Protein AF-A0A0T6LN77-F1 (afdb_monomer)

Structure (mmCIF, N/CA/C/O backbone):
data_AF-A0A0T6LN77-F1
#
_entry.id   AF-A0A0T6LN77-F1
#
loop_
_atom_site.group_PDB
_atom_site.id
_atom_site.type_symbol
_atom_site.label_atom_id
_atom_site.label_alt_id
_atom_site.label_comp_id
_atom_site.label_asym_id
_atom_site.label_entity_id
_atom_site.label_seq_id
_atom_site.pdbx_PDB_ins_code
_atom_site.Cartn_x
_atom_site.Cartn_y
_atom_site.Cartn_z
_atom_site.occupancy
_atom_site.B_iso_or_equiv
_atom_site.auth_seq_id
_atom_site.auth_comp_id
_atom_site.auth_asym_id
_atom_site.auth_atom_id
_atom_site.pdbx_PDB_model_num
ATOM 1 N N . MET A 1 1 ? -8.941 0.406 -5.899 1.00 41.72 1 MET A N 1
ATOM 2 C CA . MET A 1 1 ? -7.948 0.830 -6.914 1.00 41.72 1 MET A CA 1
ATOM 3 C C . MET A 1 1 ? -8.093 -0.121 -8.098 1.00 41.72 1 MET A C 1
ATOM 5 O O . MET A 1 1 ? -8.223 -1.311 -7.842 1.00 41.72 1 MET A O 1
ATOM 9 N N . ASP A 1 2 ? -8.153 0.354 -9.347 1.00 54.31 2 ASP A N 1
ATOM 10 C CA . ASP A 1 2 ? -8.278 -0.552 -10.502 1.00 54.31 2 ASP A CA 1
ATOM 11 C C . ASP A 1 2 ? -7.008 -1.400 -10.646 1.00 54.31 2 ASP A C 1
ATOM 13 O O . ASP A 1 2 ? -5.898 -0.866 -10.713 1.00 54.31 2 ASP A O 1
ATOM 17 N N . LEU A 1 3 ? -7.165 -2.726 -10.690 1.00 67.31 3 LEU A N 1
ATOM 18 C CA . LEU A 1 3 ? -6.048 -3.642 -10.918 1.00 67.31 3 LEU A CA 1
ATOM 19 C C . LEU A 1 3 ? -5.403 -3.343 -12.282 1.00 67.31 3 LEU A C 1
ATOM 21 O O . LEU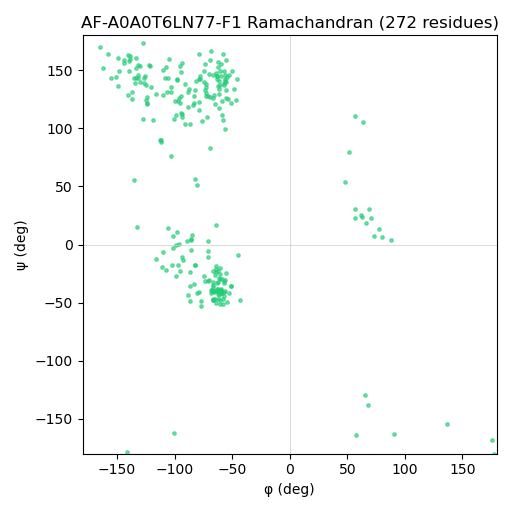 A 1 3 ? -6.117 -3.139 -13.272 1.00 67.31 3 LEU A O 1
ATOM 25 N N . PRO A 1 4 ? -4.061 -3.337 -12.379 1.00 80.19 4 PRO A N 1
ATOM 26 C CA . PRO A 1 4 ? -3.386 -3.090 -13.644 1.00 80.19 4 PRO A CA 1
ATOM 27 C C . PRO A 1 4 ? -3.800 -4.123 -14.694 1.00 80.19 4 PRO A C 1
ATOM 29 O O . PRO A 1 4 ? -3.622 -5.327 -14.529 1.00 80.19 4 PRO A O 1
ATOM 32 N N . SER A 1 5 ? -4.314 -3.637 -15.821 1.00 88.69 5 SER A N 1
ATOM 33 C CA . SER A 1 5 ? -4.750 -4.466 -16.954 1.00 88.69 5 SER A CA 1
ATOM 34 C C . SER A 1 5 ? -3.685 -4.609 -18.046 1.00 88.69 5 SER A C 1
ATOM 36 O O . SER A 1 5 ? -3.919 -5.245 -19.079 1.00 88.69 5 SER A O 1
ATOM 38 N N . ARG A 1 6 ? -2.509 -3.998 -17.851 1.00 94.81 6 ARG A N 1
ATOM 39 C CA . ARG A 1 6 ? -1.407 -3.979 -18.817 1.00 94.81 6 ARG A CA 1
ATOM 40 C C . ARG A 1 6 ? -0.123 -4.473 -18.175 1.00 94.81 6 ARG A C 1
ATOM 42 O O . ARG A 1 6 ? 0.199 -4.101 -17.053 1.00 94.81 6 ARG A O 1
ATOM 49 N N . ALA A 1 7 ? 0.621 -5.267 -18.927 1.00 97.31 7 ALA A N 1
ATOM 50 C CA . ALA A 1 7 ? 1.906 -5.817 -18.550 1.00 97.31 7 ALA A CA 1
ATOM 51 C C . ALA A 1 7 ? 2.999 -5.401 -19.531 1.00 97.31 7 ALA A C 1
ATOM 53 O O . ALA A 1 7 ? 2.746 -5.152 -20.716 1.00 97.31 7 ALA A O 1
ATOM 54 N N . LEU A 1 8 ? 4.228 -5.374 -19.022 1.00 98.19 8 LEU A N 1
ATOM 55 C CA . LEU A 1 8 ? 5.439 -5.190 -19.799 1.00 98.19 8 LEU A CA 1
ATOM 56 C C . LEU A 1 8 ? 6.401 -6.346 -19.516 1.00 98.19 8 LEU A C 1
ATOM 58 O O . LEU A 1 8 ? 6.764 -6.598 -18.370 1.00 98.19 8 LEU A O 1
ATOM 62 N N . SER A 1 9 ? 6.825 -7.043 -20.573 1.00 98.44 9 SER A N 1
ATOM 63 C CA . SER A 1 9 ? 7.835 -8.100 -20.462 1.00 98.44 9 SER A CA 1
ATOM 64 C C . SER A 1 9 ? 9.238 -7.503 -20.464 1.00 98.44 9 SER A C 1
ATOM 66 O O . SER A 1 9 ? 9.626 -6.818 -21.417 1.00 98.44 9 SER A O 1
ATOM 68 N N . ILE A 1 10 ? 9.989 -7.783 -19.402 1.00 98.50 10 ILE A N 1
ATOM 69 C CA . ILE A 1 10 ? 11.333 -7.274 -19.122 1.00 98.50 10 ILE A CA 1
ATOM 70 C C . ILE A 1 10 ? 12.256 -8.475 -18.908 1.00 98.50 10 ILE A C 1
ATOM 72 O O . ILE A 1 10 ? 11.878 -9.471 -18.295 1.00 98.50 10 ILE A O 1
ATOM 76 N N . ARG A 1 11 ? 13.462 -8.437 -19.474 1.00 98.31 11 ARG A N 1
ATOM 77 C CA . ARG A 1 11 ? 14.425 -9.535 -19.317 1.00 98.31 11 ARG A CA 1
ATOM 78 C C . ARG A 1 11 ? 15.103 -9.452 -17.957 1.00 98.31 11 ARG A C 1
ATOM 80 O O . ARG A 1 11 ? 15.448 -8.358 -17.519 1.00 98.31 11 ARG A O 1
ATOM 87 N N . GLN A 1 12 ? 15.358 -10.598 -17.332 1.00 98.00 12 GLN A N 1
ATOM 88 C CA . GLN A 1 12 ? 16.243 -10.631 -16.170 1.00 98.00 12 GLN A CA 1
ATOM 89 C C . GLN A 1 12 ? 17.672 -10.220 -16.559 1.00 98.00 12 GLN A C 1
ATOM 91 O O . GLN A 1 12 ? 18.081 -10.489 -17.694 1.00 98.00 12 GLN A O 1
ATOM 96 N N . PRO A 1 13 ? 18.427 -9.574 -15.654 1.00 98.06 13 PRO A N 1
ATOM 97 C CA . PRO A 1 13 ? 18.081 -9.265 -14.258 1.00 98.06 13 PRO A CA 1
ATOM 98 C C . PRO A 1 13 ? 17.285 -7.958 -14.078 1.00 98.06 13 PRO A C 1
ATOM 100 O O . PRO A 1 13 ? 17.034 -7.533 -12.957 1.00 98.06 13 PRO A O 1
ATOM 103 N N . TRP A 1 14 ? 16.909 -7.275 -15.163 1.00 98.50 14 TRP A N 1
ATOM 104 C CA . TRP A 1 14 ? 16.302 -5.943 -15.085 1.00 98.50 14 TRP A CA 1
ATOM 105 C C . TRP A 1 14 ? 14.890 -5.947 -14.503 1.00 98.50 14 TRP A C 1
ATOM 107 O O . TRP A 1 14 ? 14.513 -4.978 -13.851 1.00 98.50 14 TRP A O 1
ATOM 117 N N . ALA A 1 15 ? 14.128 -7.026 -14.710 1.00 98.56 15 ALA A N 1
ATOM 118 C CA . ALA A 1 15 ? 12.813 -7.188 -14.093 1.00 98.56 15 ALA A CA 1
ATOM 119 C C . ALA A 1 15 ? 12.935 -7.190 -12.559 1.00 98.56 15 ALA A C 1
ATOM 121 O O . ALA A 1 15 ? 12.258 -6.411 -11.890 1.00 98.56 15 ALA A O 1
ATOM 122 N N . ASP A 1 16 ? 13.872 -7.974 -12.020 1.00 98.25 16 ASP A N 1
ATOM 123 C CA . ASP A 1 16 ? 14.150 -7.995 -10.584 1.00 98.25 16 ASP A CA 1
ATOM 124 C C . ASP A 1 16 ? 14.758 -6.685 -10.085 1.00 98.25 16 ASP A C 1
ATOM 126 O O . ASP A 1 16 ? 14.359 -6.184 -9.037 1.00 98.25 16 ASP A O 1
ATOM 130 N N . ALA A 1 17 ? 15.664 -6.074 -10.851 1.00 97.94 17 ALA A N 1
ATOM 131 C CA . ALA A 1 17 ? 16.242 -4.784 -10.483 1.00 97.94 17 ALA A CA 1
ATOM 132 C C . ALA A 1 17 ? 15.172 -3.686 -10.332 1.00 97.94 17 ALA A C 1
ATOM 134 O O . ALA A 1 17 ? 15.362 -2.757 -9.547 1.00 97.94 17 ALA A O 1
ATOM 135 N N . ILE A 1 18 ? 14.063 -3.783 -11.075 1.00 98.56 18 ILE A N 1
ATOM 136 C CA . ILE A 1 18 ? 12.918 -2.870 -10.966 1.00 98.56 18 ILE A CA 1
ATOM 137 C C . ILE A 1 18 ? 12.058 -3.197 -9.742 1.00 98.56 18 ILE A C 1
ATOM 139 O O . ILE A 1 18 ? 11.708 -2.289 -8.990 1.00 98.56 18 ILE A O 1
ATOM 143 N N . VAL A 1 19 ? 11.706 -4.471 -9.555 1.00 98.06 19 VAL A N 1
ATOM 144 C CA . VAL A 1 19 ? 10.732 -4.898 -8.535 1.00 98.06 19 VAL A CA 1
ATOM 145 C C . VAL A 1 19 ? 11.344 -4.990 -7.137 1.00 98.06 19 VAL A C 1
ATOM 147 O O . VAL A 1 19 ? 10.720 -4.558 -6.173 1.00 98.06 19 VAL A O 1
ATOM 150 N N . TYR A 1 20 ? 12.559 -5.519 -7.029 1.00 96.12 20 TYR A N 1
ATOM 151 C CA . TYR A 1 20 ? 13.263 -5.764 -5.766 1.00 96.12 20 TYR A CA 1
ATOM 152 C C . TYR A 1 20 ? 14.471 -4.842 -5.565 1.00 96.12 20 T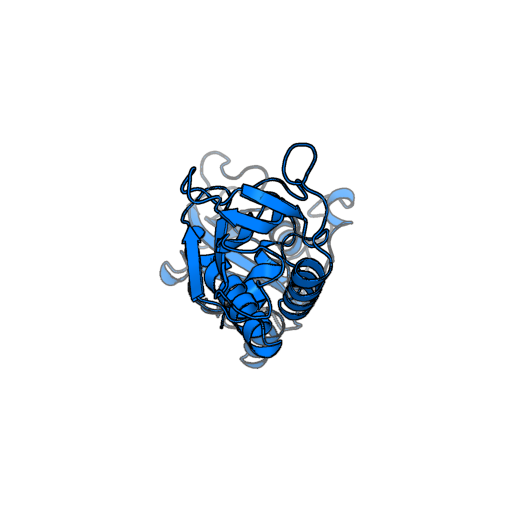YR A C 1
ATOM 154 O O . TYR A 1 20 ? 14.961 -4.699 -4.448 1.00 96.12 20 TYR A O 1
ATOM 162 N N . GLY A 1 21 ? 14.981 -4.239 -6.640 1.00 93.88 21 GLY A N 1
ATOM 163 C CA . GLY A 1 21 ? 16.118 -3.324 -6.597 1.00 93.88 21 GLY A CA 1
ATOM 164 C C . GLY A 1 21 ? 15.727 -1.845 -6.638 1.00 93.88 21 GLY A C 1
ATOM 165 O O . GLY A 1 21 ? 14.583 -1.441 -6.409 1.00 93.88 21 GLY A O 1
ATOM 166 N N . GLU A 1 22 ? 16.708 -1.013 -6.978 1.00 94.31 22 GLU A N 1
ATOM 167 C CA . GLU A 1 22 ? 16.586 0.450 -7.041 1.00 94.31 22 GLU A CA 1
ATOM 168 C C . GLU A 1 22 ? 16.411 0.984 -8.473 1.00 94.31 22 GLU A C 1
ATOM 170 O O . GLU A 1 22 ? 16.431 2.195 -8.703 1.00 94.31 22 GLU A O 1
ATOM 175 N N . LYS A 1 23 ? 16.235 0.112 -9.476 1.00 96.44 23 LYS A N 1
ATOM 176 C CA . LYS A 1 23 ? 16.021 0.560 -10.857 1.00 96.44 23 LYS A CA 1
ATOM 177 C C . LYS A 1 23 ? 14.620 1.160 -10.981 1.00 96.44 23 LYS A C 1
ATOM 179 O O . LYS A 1 23 ? 13.616 0.459 -10.928 1.00 96.44 23 LYS A O 1
ATOM 184 N N . ARG A 1 24 ? 14.544 2.482 -11.147 1.00 97.44 24 ARG A N 1
ATOM 185 C CA . ARG A 1 24 ? 13.286 3.245 -11.318 1.00 97.44 24 ARG A CA 1
ATOM 186 C C . ARG A 1 24 ? 13.056 3.725 -12.749 1.00 97.44 24 ARG A C 1
ATOM 188 O O . ARG A 1 24 ? 12.207 4.572 -13.000 1.00 97.44 24 ARG A O 1
ATOM 195 N N . VAL A 1 25 ? 13.818 3.183 -13.696 1.00 97.44 25 VAL A N 1
ATOM 196 C CA . VAL A 1 25 ? 13.713 3.522 -15.117 1.00 97.44 25 VAL A CA 1
ATOM 197 C C . VAL A 1 25 ? 13.779 2.267 -15.961 1.00 97.44 25 VAL A C 1
ATOM 199 O O . VAL A 1 25 ? 14.693 1.463 -15.787 1.00 97.44 25 VAL A O 1
ATOM 202 N N . GLU A 1 26 ? 12.851 2.125 -16.900 1.00 97.88 26 GLU A N 1
ATOM 203 C CA . GLU A 1 26 ? 12.870 1.091 -17.935 1.00 97.88 26 GLU A CA 1
ATOM 204 C C . GLU A 1 26 ? 13.240 1.702 -19.293 1.00 97.88 26 GLU A C 1
ATOM 206 O O . GLU A 1 26 ? 12.669 2.709 -19.713 1.00 97.88 26 GLU A O 1
ATOM 211 N N . ASN A 1 27 ? 14.196 1.084 -19.989 1.00 97.94 27 ASN A N 1
ATOM 212 C CA . ASN A 1 27 ? 14.727 1.587 -21.257 1.00 97.94 27 ASN A CA 1
ATOM 213 C C . ASN A 1 27 ? 13.997 0.940 -22.437 1.00 97.94 27 ASN A C 1
ATOM 215 O O . ASN A 1 27 ? 13.906 -0.286 -22.536 1.00 97.94 27 ASN A O 1
ATOM 219 N N . ARG A 1 28 ? 13.482 1.746 -23.373 1.00 97.31 28 ARG A N 1
ATOM 220 C CA . ARG A 1 28 ? 12.797 1.247 -24.577 1.00 97.31 28 ARG A CA 1
ATOM 221 C C . ARG A 1 28 ? 13.159 2.041 -25.823 1.00 97.31 28 ARG A C 1
ATOM 223 O O . ARG A 1 28 ? 13.320 3.251 -25.791 1.00 97.31 28 ARG A O 1
ATOM 230 N N . GLY A 1 29 ? 13.155 1.379 -26.978 1.00 96.62 29 GLY A N 1
ATOM 231 C CA . GLY A 1 29 ? 13.253 2.056 -28.281 1.00 96.62 29 GLY A CA 1
ATOM 232 C C . GLY A 1 29 ? 11.999 2.851 -28.683 1.00 96.62 29 GLY A C 1
ATOM 233 O O . GLY A 1 29 ? 11.941 3.376 -29.789 1.00 96.62 29 GLY A O 1
ATOM 234 N N . TRP A 1 30 ? 10.973 2.915 -27.831 1.00 96.88 30 TRP A N 1
ATOM 235 C CA . TRP A 1 30 ? 9.681 3.541 -28.119 1.00 96.88 30 TRP A CA 1
ATOM 236 C C . TRP A 1 30 ? 9.056 4.131 -26.845 1.00 96.88 30 TRP A C 1
ATOM 238 O O . TRP A 1 30 ? 9.255 3.609 -25.745 1.00 96.88 30 TRP A O 1
ATOM 248 N N . ALA A 1 31 ? 8.289 5.210 -27.009 1.00 95.25 31 ALA A N 1
ATOM 249 C CA . ALA A 1 31 ? 7.505 5.827 -25.941 1.00 95.25 31 ALA A CA 1
ATOM 250 C C . ALA A 1 31 ? 6.212 5.029 -25.670 1.00 95.25 31 ALA A C 1
ATOM 252 O O . ALA A 1 31 ? 5.620 4.515 -26.625 1.00 95.25 31 ALA A O 1
ATOM 253 N N . PRO A 1 32 ? 5.733 4.944 -24.415 1.00 92.75 32 PRO A N 1
ATOM 254 C CA . PRO A 1 32 ? 4.440 4.344 -24.116 1.00 92.75 32 PRO A CA 1
ATOM 255 C C . PRO A 1 32 ? 3.308 5.141 -24.783 1.00 92.75 32 PRO A C 1
ATOM 257 O O . PRO A 1 32 ? 3.456 6.340 -25.027 1.00 92.75 32 PRO A O 1
ATOM 260 N N . PRO A 1 33 ? 2.137 4.524 -25.029 1.00 89.56 33 PRO A N 1
ATOM 261 C CA . PRO A 1 33 ? 0.917 5.282 -25.276 1.00 89.56 33 PRO A CA 1
ATOM 262 C C . PRO A 1 33 ? 0.668 6.248 -24.114 1.00 89.56 33 PRO A C 1
ATOM 264 O O . PRO A 1 33 ? 0.816 5.861 -22.955 1.00 89.56 33 PRO A O 1
ATOM 267 N N . SER A 1 34 ? 0.228 7.473 -24.403 1.00 87.44 34 SER A N 1
ATOM 268 C CA . SER A 1 34 ? -0.074 8.472 -23.366 1.00 87.44 34 SER A CA 1
ATOM 269 C C . SER A 1 34 ? -1.096 7.971 -22.338 1.00 87.44 34 SER A C 1
ATOM 271 O O . SER A 1 34 ? -0.997 8.302 -21.166 1.00 87.44 34 SER A O 1
ATOM 273 N N . THR A 1 35 ? -2.015 7.091 -22.747 1.00 85.94 35 THR A N 1
ATOM 274 C CA . THR A 1 35 ? -3.025 6.444 -21.889 1.00 85.94 35 THR A CA 1
ATOM 275 C C . THR A 1 35 ? -2.472 5.402 -20.911 1.00 85.94 35 THR A C 1
ATOM 277 O O . THR A 1 35 ? -3.236 4.824 -20.135 1.00 85.94 35 THR A O 1
ATOM 280 N N . ALA A 1 36 ? -1.177 5.088 -20.980 1.00 86.06 36 ALA A N 1
ATOM 281 C CA . ALA A 1 36 ? -0.494 4.247 -20.002 1.00 86.06 36 ALA A CA 1
ATOM 282 C C . ALA A 1 36 ? 0.248 5.070 -18.937 1.00 86.06 36 ALA A C 1
ATOM 284 O O . ALA A 1 36 ? 0.579 4.525 -17.889 1.00 86.06 36 ALA A O 1
ATOM 285 N N . ILE A 1 37 ? 0.502 6.360 -19.185 1.00 88.38 37 ILE A N 1
ATOM 286 C CA . ILE A 1 37 ? 1.138 7.252 -18.211 1.00 88.38 37 ILE A CA 1
ATOM 287 C C . ILE A 1 37 ? 0.118 7.579 -17.118 1.00 88.38 37 ILE A C 1
ATOM 289 O O . ILE A 1 37 ? -1.037 7.883 -17.409 1.00 88.38 37 ILE A O 1
ATOM 293 N N . GLY A 1 38 ? 0.538 7.487 -15.861 1.00 83.69 38 GLY A N 1
ATOM 294 C CA . GLY A 1 38 ? -0.330 7.602 -14.693 1.00 83.69 38 GLY A CA 1
ATOM 295 C C . GLY A 1 38 ? -1.111 6.325 -14.372 1.00 83.69 38 GLY A C 1
ATOM 296 O O . GLY A 1 38 ? -1.937 6.353 -13.464 1.00 83.69 38 GLY A O 1
ATOM 297 N N . ALA A 1 39 ? -0.851 5.207 -15.061 1.00 83.81 39 ALA A N 1
ATOM 298 C CA . ALA A 1 39 ? -1.492 3.920 -14.792 1.00 83.81 39 ALA A CA 1
ATOM 299 C C . ALA A 1 39 ? -0.513 2.898 -14.176 1.00 83.81 39 ALA A C 1
ATOM 301 O O . ALA A 1 39 ? 0.685 2.919 -14.490 1.00 83.81 39 ALA A O 1
ATOM 302 N N . PRO A 1 40 ? -1.014 1.964 -13.346 1.00 91.69 40 PRO A N 1
ATOM 303 C CA . PRO A 1 40 ? -0.213 0.848 -12.872 1.00 91.69 40 PRO A CA 1
ATOM 304 C C . PRO A 1 40 ? 0.068 -0.142 -14.014 1.00 91.69 40 PRO A C 1
ATOM 306 O O . PRO A 1 40 ? -0.758 -0.359 -14.909 1.00 91.69 40 PRO A O 1
ATOM 309 N N . LEU A 1 41 ? 1.241 -0.769 -13.970 1.00 95.75 41 LEU A N 1
ATOM 310 C CA . LEU A 1 41 ? 1.713 -1.780 -14.908 1.00 95.75 41 LEU A CA 1
ATOM 311 C C . LEU A 1 41 ? 2.160 -3.035 -14.166 1.00 95.75 41 LEU A C 1
ATOM 313 O O . LEU A 1 41 ? 2.796 -2.971 -13.117 1.00 95.75 41 LEU A O 1
ATOM 317 N N . LEU A 1 42 ? 1.895 -4.183 -14.774 1.00 97.81 42 LEU A N 1
ATOM 318 C CA . LEU A 1 42 ? 2.445 -5.465 -14.358 1.00 97.81 42 LEU A CA 1
ATOM 319 C C . LEU A 1 42 ? 3.853 -5.647 -14.925 1.00 97.81 42 LEU A C 1
ATOM 321 O O . LEU A 1 42 ? 4.083 -5.462 -16.125 1.00 97.81 42 LEU A O 1
ATOM 325 N N . VAL A 1 43 ? 4.783 -6.070 -14.075 1.00 98.38 43 VAL A N 1
ATOM 326 C CA . VAL A 1 43 ? 6.138 -6.447 -14.477 1.00 98.38 43 VAL A CA 1
ATOM 327 C C . VAL A 1 43 ? 6.167 -7.946 -14.732 1.00 98.38 43 VAL A C 1
ATOM 329 O O . VAL A 1 43 ? 6.024 -8.756 -13.816 1.00 98.38 43 VAL A O 1
ATOM 332 N N . HIS A 1 44 ? 6.352 -8.319 -15.997 1.00 98.62 44 HIS A N 1
ATOM 333 C CA . HIS A 1 44 ? 6.564 -9.702 -16.409 1.00 98.62 44 HIS A CA 1
ATOM 334 C C . HIS A 1 44 ? 8.057 -9.973 -16.578 1.00 98.62 44 HIS A C 1
ATOM 336 O O . HIS A 1 44 ? 8.718 -9.313 -17.382 1.00 98.62 44 HIS A O 1
ATOM 342 N N . ALA A 1 45 ? 8.580 -10.970 -15.872 1.00 98.50 45 ALA A N 1
ATOM 343 C CA . ALA A 1 45 ? 9.927 -11.466 -16.096 1.00 98.50 45 ALA A CA 1
ATOM 344 C C . ALA A 1 45 ? 9.941 -12.396 -17.320 1.00 98.50 45 ALA A C 1
ATOM 346 O O . ALA A 1 45 ? 9.316 -13.456 -17.341 1.00 98.50 45 ALA A O 1
ATOM 347 N N . SER A 1 46 ? 10.652 -11.994 -18.371 1.00 97.50 46 SER A N 1
ATOM 348 C CA . SER A 1 46 ? 10.768 -12.746 -19.624 1.00 97.50 46 SER A CA 1
ATOM 349 C C . SER A 1 46 ? 11.441 -14.109 -19.424 1.00 97.50 46 SER A C 1
ATOM 351 O O . SER A 1 46 ? 12.300 -14.263 -18.565 1.00 97.50 46 SER A O 1
ATOM 353 N N . GLN A 1 47 ? 11.126 -15.079 -20.288 1.00 96.56 47 GLN A N 1
ATOM 354 C CA . GLN A 1 47 ? 11.791 -16.393 -20.332 1.00 96.56 47 GLN A CA 1
ATOM 355 C C . GLN A 1 47 ? 13.231 -16.339 -20.874 1.00 96.56 47 GLN A C 1
ATOM 357 O O . GLN A 1 47 ? 13.958 -17.325 -20.798 1.00 96.56 47 GLN A O 1
ATOM 362 N N . HIS A 1 48 ? 13.648 -15.202 -21.437 1.00 95.38 48 HIS A N 1
ATOM 363 C CA . HIS A 1 48 ? 14.975 -15.020 -22.024 1.00 95.38 48 HIS A CA 1
ATOM 364 C C . HIS A 1 48 ? 15.797 -14.030 -21.184 1.00 95.38 48 HIS A C 1
ATOM 366 O O . HIS A 1 48 ? 15.737 -12.825 -21.455 1.00 95.38 48 HIS A O 1
ATOM 372 N N . PRO A 1 49 ? 16.528 -14.500 -20.155 1.00 96.00 49 PRO A N 1
ATOM 373 C CA . PRO A 1 49 ? 17.391 -13.647 -19.343 1.00 96.00 49 PRO A CA 1
ATOM 374 C C . PRO A 1 49 ? 18.600 -13.140 -20.143 1.00 96.00 49 PRO A C 1
ATOM 376 O O . PRO A 1 49 ? 18.914 -13.652 -21.219 1.00 96.00 49 PRO A O 1
ATOM 379 N N . ILE A 1 50 ? 19.302 -12.148 -19.595 1.00 96.75 50 ILE A N 1
ATOM 380 C CA . ILE A 1 50 ? 20.598 -11.659 -20.076 1.00 96.75 50 ILE A CA 1
ATOM 381 C C . ILE A 1 50 ? 21.652 -12.001 -19.008 1.00 96.75 50 ILE A C 1
ATOM 383 O O . ILE A 1 50 ? 21.865 -11.216 -18.079 1.00 96.75 50 ILE A O 1
ATOM 387 N N . PRO A 1 51 ? 22.290 -13.185 -19.083 1.00 92.00 51 PRO A N 1
ATOM 388 C CA . PRO A 1 51 ? 23.304 -13.589 -18.114 1.00 92.00 51 PRO A CA 1
ATOM 389 C C . PRO A 1 51 ? 24.456 -12.581 -18.044 1.00 92.00 51 PRO A C 1
ATOM 391 O O . PRO A 1 51 ? 24.925 -12.099 -19.072 1.00 92.00 51 PRO A O 1
ATOM 394 N N . GLY A 1 52 ? 24.916 -12.270 -16.831 1.00 93.25 52 GLY A N 1
ATOM 395 C CA . GLY A 1 52 ? 26.057 -11.376 -16.610 1.00 93.25 52 GLY A CA 1
ATOM 396 C C . GLY A 1 52 ? 25.790 -9.885 -16.850 1.00 93.25 52 GLY A C 1
ATOM 397 O O . GLY A 1 52 ? 26.731 -9.102 -16.788 1.00 93.25 52 GLY A O 1
ATOM 398 N N . ALA A 1 53 ? 24.541 -9.470 -17.097 1.00 94.19 53 ALA A N 1
ATOM 399 C CA . ALA A 1 53 ? 24.201 -8.051 -17.260 1.00 94.19 53 ALA A CA 1
ATOM 400 C C . ALA A 1 53 ? 24.367 -7.219 -15.972 1.00 94.19 53 ALA A C 1
ATOM 402 O O . ALA A 1 53 ? 24.545 -6.007 -16.048 1.00 94.19 53 ALA A O 1
ATOM 403 N N . LEU A 1 54 ? 24.327 -7.863 -14.801 1.00 94.62 54 LEU A N 1
ATOM 404 C CA . LEU A 1 54 ? 24.677 -7.274 -13.509 1.00 94.62 54 LEU A CA 1
ATOM 405 C C . LEU A 1 54 ? 25.630 -8.206 -12.743 1.00 94.62 54 LEU A C 1
ATOM 407 O O . LEU A 1 54 ? 25.610 -9.419 -12.983 1.00 94.62 54 LEU A O 1
ATOM 411 N N . PRO A 1 55 ? 26.454 -7.671 -11.820 1.00 93.69 55 PRO A N 1
ATOM 412 C CA . PRO A 1 55 ? 27.303 -8.482 -10.955 1.00 93.69 55 PRO A CA 1
ATOM 413 C C . PRO A 1 55 ? 26.483 -9.489 -10.143 1.00 93.69 55 PRO A C 1
ATOM 415 O O . PRO A 1 55 ? 25.445 -9.141 -9.580 1.00 93.69 55 PRO A O 1
ATOM 418 N N . ALA A 1 56 ? 26.992 -10.717 -10.012 1.00 90.69 56 ALA A N 1
ATOM 419 C CA . ALA A 1 56 ? 26.316 -11.782 -9.267 1.00 90.69 56 ALA A CA 1
ATOM 420 C C . ALA A 1 56 ? 26.021 -11.399 -7.805 1.00 90.69 56 ALA A C 1
ATOM 422 O O . ALA A 1 56 ? 25.012 -11.817 -7.250 1.00 90.69 56 ALA A O 1
ATOM 423 N N . THR A 1 57 ? 26.868 -10.563 -7.197 1.00 92.25 57 THR A N 1
ATOM 424 C CA . THR A 1 57 ? 26.669 -10.027 -5.842 1.00 92.25 57 THR A CA 1
ATOM 425 C C . THR A 1 57 ? 25.408 -9.177 -5.712 1.00 92.25 57 THR A C 1
ATOM 427 O O . THR A 1 57 ? 24.793 -9.187 -4.654 1.00 92.25 57 THR A O 1
ATOM 430 N N . MET A 1 58 ? 25.001 -8.470 -6.771 1.00 88.31 58 MET A N 1
ATOM 431 C CA . MET A 1 58 ? 23.765 -7.684 -6.774 1.00 88.31 58 MET A CA 1
ATOM 432 C C . MET A 1 58 ? 22.540 -8.572 -6.983 1.00 88.31 58 MET A C 1
ATOM 434 O O . MET A 1 58 ? 21.520 -8.383 -6.333 1.00 88.31 58 MET A O 1
ATOM 438 N N . THR A 1 59 ? 22.641 -9.553 -7.880 1.00 92.62 59 THR A N 1
ATOM 439 C CA . THR A 1 59 ? 21.495 -10.392 -8.252 1.00 92.62 59 THR A CA 1
ATOM 440 C C . THR A 1 59 ? 21.232 -11.530 -7.269 1.00 92.62 59 THR A C 1
ATOM 442 O O . THR A 1 59 ? 20.148 -12.096 -7.296 1.00 92.62 59 THR A O 1
ATOM 445 N N . ALA A 1 60 ? 22.196 -11.888 -6.412 1.00 88.19 60 ALA A N 1
ATOM 446 C CA . ALA A 1 60 ? 22.080 -13.016 -5.481 1.00 88.19 60 ALA A CA 1
ATOM 447 C C . ALA A 1 60 ? 20.924 -12.877 -4.476 1.00 88.19 60 ALA A C 1
ATOM 449 O O . ALA A 1 60 ? 20.427 -13.885 -3.985 1.00 88.19 60 ALA A O 1
ATOM 450 N N . ALA A 1 61 ? 20.506 -11.645 -4.174 1.00 88.88 61 ALA A N 1
ATOM 451 C CA . ALA A 1 61 ? 19.400 -11.364 -3.264 1.00 88.88 61 ALA A CA 1
ATOM 452 C C . ALA A 1 61 ? 18.018 -11.391 -3.944 1.00 88.88 61 ALA A C 1
ATOM 454 O O . ALA A 1 61 ? 17.010 -11.224 -3.261 1.00 88.88 61 ALA A O 1
ATOM 455 N N . TRP A 1 62 ? 17.950 -11.561 -5.269 1.00 95.75 62 TRP A N 1
ATOM 456 C CA . TRP A 1 62 ? 16.697 -11.488 -6.021 1.00 95.75 62 TRP A CA 1
ATOM 457 C C . TRP A 1 62 ? 16.222 -12.863 -6.507 1.00 95.75 62 TRP A C 1
ATOM 459 O O . TRP A 1 62 ? 17.049 -13.748 -6.735 1.00 95.75 62 TRP A O 1
ATOM 469 N N . PRO A 1 63 ? 14.902 -13.063 -6.699 1.00 94.75 63 PRO A N 1
ATOM 470 C CA . PRO A 1 63 ? 14.354 -14.386 -7.009 1.00 94.75 63 PRO A CA 1
ATOM 471 C C . PRO A 1 63 ? 14.797 -14.989 -8.348 1.00 94.75 63 PRO A C 1
ATOM 473 O O . PRO A 1 63 ? 14.776 -16.208 -8.503 1.00 94.75 63 PRO A O 1
ATOM 476 N N . GLY A 1 64 ? 15.155 -14.178 -9.347 1.00 95.81 64 GLY A N 1
ATOM 477 C CA . GLY A 1 64 ? 15.555 -14.663 -10.670 1.00 95.81 64 GLY A CA 1
ATOM 478 C C . GLY A 1 64 ? 14.428 -15.349 -11.449 1.00 95.81 64 GLY A C 1
ATOM 479 O O . GLY A 1 64 ? 14.701 -16.092 -12.394 1.00 95.81 64 GLY A O 1
ATOM 480 N N . THR A 1 65 ? 13.168 -15.120 -11.068 1.00 97.19 65 THR A N 1
ATOM 481 C CA . THR A 1 65 ? 11.987 -15.753 -11.670 1.00 97.19 65 THR A CA 1
ATOM 482 C C . THR A 1 65 ? 11.928 -15.500 -13.178 1.00 97.19 65 THR A C 1
ATOM 484 O O . THR A 1 65 ? 12.231 -14.402 -13.645 1.00 97.19 65 THR A O 1
ATOM 487 N N . LEU A 1 66 ? 11.494 -16.499 -13.953 1.00 97.75 66 LEU A N 1
ATOM 488 C CA . LEU A 1 66 ? 11.317 -16.411 -15.404 1.00 97.75 66 LEU A CA 1
ATOM 489 C C . LEU A 1 66 ? 9.894 -16.812 -15.801 1.00 97.75 66 LEU A C 1
ATOM 491 O O . LEU A 1 66 ? 9.316 -17.738 -15.242 1.00 97.75 66 LEU A O 1
ATOM 495 N N . GLY A 1 67 ? 9.348 -16.160 -16.826 1.00 97.31 67 GLY A N 1
ATOM 496 C CA . GLY A 1 67 ? 8.060 -16.521 -17.419 1.00 97.31 67 GLY A CA 1
ATOM 497 C C . GLY A 1 67 ? 6.846 -16.252 -16.528 1.00 97.31 67 GLY A C 1
ATOM 498 O O . GLY A 1 67 ? 5.858 -16.974 -16.635 1.00 97.31 67 GLY A O 1
ATOM 499 N N . ALA A 1 68 ? 6.899 -15.232 -15.672 1.00 98.06 68 ALA A N 1
ATOM 500 C CA . ALA A 1 68 ? 5.827 -14.917 -14.732 1.00 98.06 68 ALA A CA 1
ATOM 501 C C . ALA A 1 68 ? 5.662 -13.409 -14.526 1.00 98.06 68 ALA A C 1
ATOM 503 O O . ALA A 1 68 ? 6.603 -12.638 -14.726 1.00 98.06 68 ALA A O 1
ATOM 504 N N . ILE A 1 69 ? 4.470 -12.988 -14.103 1.00 98.31 69 ILE A N 1
ATOM 505 C CA . ILE A 1 69 ? 4.291 -11.691 -13.448 1.00 98.31 69 ILE A CA 1
ATOM 506 C C . ILE A 1 69 ? 4.922 -11.782 -12.061 1.00 98.31 69 ILE A C 1
ATOM 508 O O . ILE A 1 69 ? 4.612 -12.708 -11.316 1.00 98.31 69 ILE A O 1
ATOM 512 N N . ILE A 1 70 ? 5.795 -10.835 -11.730 1.00 97.75 70 ILE A N 1
ATOM 513 C CA . ILE A 1 70 ? 6.555 -10.834 -10.468 1.00 97.75 70 ILE A CA 1
ATOM 514 C C . ILE A 1 70 ? 6.217 -9.644 -9.563 1.00 97.75 70 ILE A C 1
ATOM 516 O O . ILE A 1 70 ? 6.597 -9.621 -8.398 1.00 97.75 70 ILE A O 1
ATOM 520 N N . GLY A 1 71 ? 5.509 -8.644 -10.085 1.00 96.00 71 GLY A N 1
ATOM 521 C CA . GLY A 1 71 ? 5.206 -7.427 -9.346 1.00 96.00 71 GLY A CA 1
ATOM 522 C C . GLY A 1 71 ? 4.438 -6.407 -10.171 1.00 96.00 71 GLY A C 1
ATOM 523 O O . GLY A 1 71 ? 4.156 -6.612 -11.357 1.00 96.00 71 GLY A O 1
ATOM 524 N N . THR A 1 72 ? 4.142 -5.280 -9.538 1.00 96.38 72 THR A N 1
ATOM 525 C CA . THR A 1 72 ? 3.542 -4.100 -10.164 1.00 96.38 72 THR A CA 1
ATOM 526 C C . THR A 1 72 ? 4.424 -2.876 -9.978 1.00 96.38 72 THR A C 1
ATOM 528 O O . THR A 1 72 ? 5.158 -2.784 -8.999 1.00 96.38 72 THR A O 1
ATOM 531 N N . VAL A 1 73 ? 4.309 -1.913 -10.886 1.00 96.25 73 VAL A N 1
ATOM 532 C CA . VAL A 1 73 ? 4.910 -0.575 -10.790 1.00 96.25 73 VAL A CA 1
ATOM 533 C C . VAL A 1 73 ? 3.914 0.470 -11.278 1.00 96.25 73 VAL A C 1
ATOM 535 O O . VAL A 1 73 ? 3.014 0.154 -12.053 1.00 96.25 73 VAL A O 1
ATOM 538 N N . GLN A 1 74 ? 4.103 1.724 -10.895 1.00 95.25 74 GLN A N 1
ATOM 539 C CA . GLN A 1 74 ? 3.382 2.863 -11.451 1.00 95.25 74 GLN A CA 1
ATOM 540 C C . GLN A 1 74 ? 4.225 3.515 -12.557 1.00 95.25 74 GLN A C 1
ATOM 542 O O . GLN A 1 74 ? 5.372 3.883 -12.309 1.00 95.25 74 GLN A O 1
ATOM 547 N N . LEU A 1 75 ? 3.680 3.682 -13.769 1.00 94.44 75 LEU A N 1
ATOM 548 C CA . LEU A 1 75 ? 4.344 4.443 -14.837 1.00 94.44 75 LEU A CA 1
ATOM 549 C C . LEU A 1 75 ? 3.993 5.926 -14.686 1.00 94.44 75 LEU A C 1
ATOM 551 O O . LEU A 1 75 ? 2.884 6.328 -15.027 1.00 94.44 75 LEU A O 1
ATOM 555 N N . THR A 1 76 ? 4.905 6.749 -14.176 1.00 92.81 76 THR A N 1
ATOM 556 C CA . THR A 1 76 ? 4.613 8.160 -13.848 1.00 92.81 76 THR A CA 1
ATOM 557 C C . THR A 1 76 ? 4.998 9.139 -14.944 1.00 92.81 76 THR A C 1
ATOM 559 O O . THR A 1 76 ? 4.434 10.227 -15.016 1.00 92.81 76 THR A O 1
ATOM 562 N N . GLY A 1 77 ? 5.930 8.759 -15.812 1.00 91.81 77 GLY A N 1
ATOM 563 C CA . GLY A 1 77 ? 6.487 9.668 -16.801 1.00 91.81 77 GLY A CA 1
ATOM 564 C C . GLY A 1 77 ? 7.240 8.949 -17.905 1.00 91.81 77 GLY A C 1
ATOM 565 O O . GLY A 1 77 ? 7.493 7.742 -17.852 1.00 91.81 77 GLY A O 1
ATOM 566 N N . VAL A 1 78 ? 7.582 9.711 -18.937 1.00 96.50 78 VAL A N 1
ATOM 567 C CA . VAL A 1 78 ? 8.467 9.261 -20.003 1.00 96.50 78 VAL A CA 1
ATOM 568 C C . VAL A 1 78 ? 9.248 10.445 -20.555 1.00 96.50 78 VAL A C 1
ATOM 570 O O . VAL A 1 78 ? 8.676 11.495 -20.847 1.00 96.50 78 VAL A O 1
ATOM 573 N N . HIS A 1 79 ? 10.543 10.254 -20.774 1.00 96.50 79 HIS A N 1
ATOM 574 C CA . HIS A 1 79 ? 11.366 11.216 -21.497 1.00 96.50 79 HIS A CA 1
ATOM 575 C C . HIS A 1 79 ? 12.365 10.514 -22.418 1.00 96.50 79 HIS A C 1
ATOM 577 O O . HIS A 1 79 ? 12.621 9.312 -22.320 1.00 96.50 79 HIS A O 1
ATOM 583 N N . ARG A 1 80 ? 12.911 11.269 -23.372 1.00 97.94 80 ARG A N 1
ATOM 584 C CA . ARG A 1 80 ? 14.002 10.802 -24.229 1.00 97.94 80 ARG A CA 1
ATOM 585 C C . ARG A 1 80 ? 15.323 10.951 -23.478 1.00 97.94 80 ARG A C 1
ATOM 587 O O . ARG A 1 80 ? 15.505 11.963 -22.812 1.00 97.94 80 ARG A O 1
ATOM 594 N N . ALA A 1 81 ? 16.235 9.988 -23.604 1.00 97.00 81 ALA A N 1
ATOM 595 C CA . ALA A 1 81 ? 17.550 10.059 -22.974 1.00 97.00 81 ALA A CA 1
ATOM 596 C C . ALA A 1 81 ? 18.280 11.366 -23.339 1.00 97.00 81 ALA A C 1
ATOM 598 O O . ALA A 1 81 ? 18.461 11.682 -24.517 1.00 97.00 81 ALA A O 1
ATOM 599 N N . THR A 1 82 ? 18.708 12.116 -22.323 1.00 95.06 82 THR A N 1
ATOM 600 C CA . THR A 1 82 ? 19.424 13.392 -22.466 1.00 95.06 82 THR A CA 1
ATOM 601 C C . THR A 1 82 ? 20.529 13.495 -21.425 1.00 95.06 82 THR A C 1
ATOM 603 O O . THR A 1 82 ? 20.265 13.331 -20.237 1.00 95.06 82 THR A O 1
ATOM 606 N N . GLY A 1 83 ? 21.758 13.802 -21.848 1.00 87.69 83 GLY A N 1
ATOM 607 C CA . GLY A 1 83 ? 22.845 14.186 -20.935 1.00 87.69 83 GLY A CA 1
ATOM 608 C C . GLY A 1 83 ? 23.186 13.168 -19.838 1.00 87.69 83 GLY A C 1
ATOM 609 O O . GLY A 1 83 ? 23.580 13.578 -18.753 1.00 87.69 83 GLY A O 1
ATOM 610 N N . GLY A 1 84 ? 23.001 11.864 -20.083 1.00 88.81 84 GLY A N 1
ATOM 611 C CA . GLY A 1 84 ? 23.247 10.821 -19.075 1.00 88.81 84 GLY A CA 1
ATOM 612 C C . GLY A 1 84 ? 22.231 10.799 -17.926 1.00 88.81 84 GLY A C 1
ATOM 613 O O . GLY A 1 84 ? 22.550 10.318 -16.839 1.00 88.81 84 GLY A O 1
ATOM 614 N N . CYS A 1 8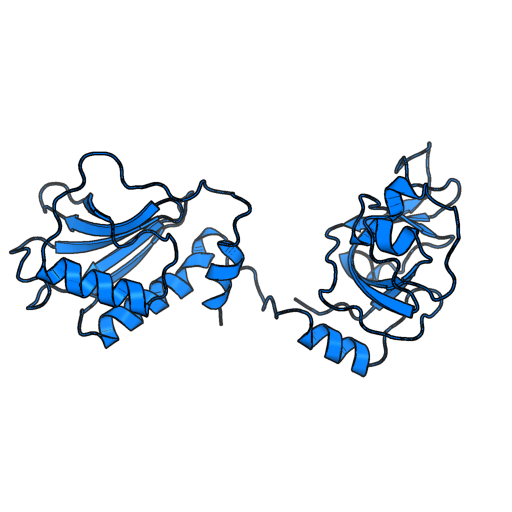5 ? 21.024 11.338 -18.140 1.00 93.38 85 CYS A N 1
ATOM 615 C CA . CYS A 1 85 ? 19.945 11.288 -17.159 1.00 93.38 85 CYS A CA 1
ATOM 616 C C . CYS A 1 85 ? 19.626 9.850 -16.718 1.00 93.38 85 CYS A C 1
ATOM 618 O O . CYS A 1 85 ? 19.909 8.878 -17.421 1.00 93.38 85 CYS A O 1
ATOM 620 N N . CYS A 1 86 ? 19.002 9.724 -15.543 1.00 93.06 86 CYS A N 1
ATOM 621 C CA . CYS A 1 86 ? 18.590 8.438 -14.970 1.00 93.06 86 CYS A CA 1
ATOM 622 C C . CYS A 1 86 ? 19.745 7.482 -14.654 1.00 93.06 86 CYS A C 1
ATOM 624 O O . CYS A 1 86 ? 19.544 6.267 -14.582 1.00 93.06 86 CYS A O 1
ATOM 626 N N . ALA A 1 87 ? 20.949 8.016 -14.447 1.00 91.75 87 ALA A N 1
ATOM 627 C CA . ALA A 1 87 ? 22.073 7.245 -13.943 1.00 91.75 87 ALA A CA 1
ATOM 628 C C . ALA A 1 87 ? 21.712 6.538 -12.615 1.00 91.75 87 ALA A C 1
ATOM 630 O O . ALA A 1 87 ? 20.972 7.099 -11.804 1.00 91.75 87 ALA A O 1
ATOM 631 N N . PRO A 1 88 ? 22.217 5.315 -12.380 1.00 94.31 88 PRO A N 1
ATOM 632 C CA . PRO A 1 88 ? 23.106 4.547 -13.259 1.00 94.31 88 PRO A CA 1
ATOM 633 C C . PRO A 1 88 ? 22.366 3.716 -14.329 1.00 94.31 88 PRO A C 1
ATOM 635 O O . PRO A 1 88 ? 22.991 2.936 -15.038 1.00 94.31 88 PRO A O 1
ATOM 638 N N . TRP A 1 89 ? 21.041 3.837 -14.436 1.00 96.00 89 TRP A N 1
ATOM 639 C CA . TRP A 1 89 ? 20.186 2.866 -15.125 1.00 96.00 89 TRP A CA 1
ATOM 640 C C . TRP A 1 89 ? 19.721 3.260 -16.529 1.00 96.00 89 TRP A C 1
ATOM 642 O O . TRP A 1 89 ? 19.222 2.392 -17.252 1.00 96.00 89 TRP A O 1
ATOM 652 N N . GLY A 1 90 ? 19.810 4.542 -16.875 1.00 96.12 90 GLY A N 1
ATOM 653 C CA . GLY A 1 90 ? 19.392 5.087 -18.163 1.00 96.12 90 GLY A CA 1
ATOM 654 C C . GLY A 1 90 ? 20.341 4.693 -19.291 1.00 96.12 90 GLY A C 1
ATOM 655 O O . GLY A 1 90 ? 21.556 4.855 -19.173 1.00 96.12 90 GLY A O 1
ATOM 656 N N . GLU A 1 91 ? 19.787 4.188 -20.390 1.00 96.56 91 GLU A N 1
ATOM 657 C CA . GLU A 1 91 ? 20.554 3.892 -21.602 1.00 96.56 91 GLU A CA 1
ATOM 658 C C . GLU A 1 91 ? 20.578 5.103 -22.549 1.00 96.56 91 GLU A C 1
ATOM 660 O O . GLU A 1 91 ? 19.544 5.741 -22.771 1.00 96.56 91 GLU A O 1
ATOM 665 N N . PRO A 1 92 ? 21.730 5.419 -23.169 1.00 96.19 92 PRO A N 1
ATOM 666 C CA . PRO A 1 92 ? 21.769 6.431 -24.216 1.00 96.19 92 PRO A CA 1
ATOM 667 C C . PRO A 1 92 ? 20.859 6.022 -25.379 1.00 96.19 92 PRO A C 1
ATOM 669 O O . PRO A 1 92 ? 20.650 4.840 -25.649 1.00 96.19 92 PRO A O 1
ATOM 672 N N . ASP A 1 93 ? 20.295 7.011 -26.069 1.00 94.81 93 ASP A N 1
ATOM 673 C CA . ASP A 1 93 ? 19.408 6.797 -27.215 1.00 94.81 93 ASP A CA 1
ATOM 674 C C . ASP A 1 93 ? 18.173 5.912 -26.929 1.00 94.81 93 ASP A C 1
ATOM 676 O O . ASP A 1 93 ? 17.533 5.400 -27.859 1.00 94.81 93 ASP A O 1
ATOM 680 N N . ALA A 1 94 ? 17.742 5.811 -25.667 1.00 97.19 94 ALA A N 1
ATOM 681 C CA . ALA A 1 94 ? 16.499 5.161 -25.252 1.00 97.19 94 ALA A CA 1
ATOM 682 C C . ALA A 1 94 ? 15.398 6.171 -24.870 1.00 97.19 94 ALA A C 1
ATOM 684 O O . ALA A 1 94 ? 15.620 7.365 -24.667 1.00 97.19 94 ALA A O 1
ATOM 685 N N . TRP A 1 95 ? 14.152 5.711 -24.886 1.00 98.06 95 TRP A N 1
ATOM 686 C CA . TRP A 1 95 ? 13.083 6.312 -24.100 1.00 98.06 95 TRP A CA 1
ATOM 687 C C . TRP A 1 95 ? 13.178 5.739 -22.692 1.00 98.06 95 TRP A C 1
ATOM 689 O O . TRP A 1 95 ? 13.209 4.518 -22.530 1.00 98.06 95 TRP A O 1
ATOM 699 N N . HIS A 1 96 ? 13.212 6.619 -21.703 1.00 98.12 96 HIS A N 1
ATOM 700 C CA . HIS A 1 96 ? 13.206 6.279 -20.292 1.00 98.12 96 HIS A CA 1
ATOM 701 C C . HIS A 1 96 ? 11.774 6.328 -19.792 1.00 98.12 96 HIS A C 1
ATOM 703 O O . HIS A 1 96 ? 11.148 7.385 -19.782 1.00 98.12 96 HIS A O 1
ATOM 709 N N . TRP A 1 97 ? 11.248 5.171 -19.420 1.00 98.12 97 TRP A N 1
ATOM 710 C CA . TRP A 1 97 ? 9.961 5.048 -18.757 1.00 98.12 97 TRP A CA 1
ATOM 711 C C . TRP A 1 97 ? 10.208 5.173 -17.260 1.00 98.12 97 TRP A C 1
ATOM 713 O O . TRP A 1 97 ? 10.949 4.367 -16.699 1.00 98.12 97 TRP A O 1
ATOM 723 N N . GLU A 1 98 ? 9.622 6.182 -16.627 1.00 97.38 98 GLU A N 1
ATOM 724 C CA . GLU A 1 98 ? 9.806 6.460 -15.203 1.00 97.38 98 GLU A CA 1
ATOM 725 C C . GLU A 1 98 ? 8.848 5.602 -14.382 1.00 97.38 98 GLU A C 1
ATOM 727 O O . GLU A 1 98 ? 7.628 5.667 -14.557 1.00 97.38 98 GLU A O 1
ATOM 732 N N . LEU A 1 99 ? 9.412 4.773 -13.507 1.00 97.69 99 LEU A N 1
ATOM 733 C CA . LEU A 1 99 ? 8.692 3.776 -12.730 1.00 97.69 99 LEU A CA 1
ATOM 734 C C . LEU A 1 99 ? 8.796 4.096 -11.242 1.00 97.69 99 LEU A C 1
ATOM 736 O O . LEU A 1 99 ? 9.893 4.259 -10.707 1.00 97.69 99 LEU A O 1
ATOM 740 N N . THR A 1 100 ? 7.665 4.117 -10.550 1.00 93.56 100 THR A N 1
ATOM 741 C CA . THR A 1 100 ? 7.604 4.303 -9.096 1.00 93.56 100 THR A CA 1
ATOM 742 C C . THR A 1 100 ? 6.778 3.202 -8.439 1.00 93.56 100 THR A C 1
ATOM 744 O O . THR A 1 100 ? 6.206 2.351 -9.120 1.00 93.56 100 THR A O 1
ATOM 747 N N . GLN A 1 101 ? 6.760 3.193 -7.103 1.00 93.44 101 GLN A N 1
ATOM 748 C CA . GLN A 1 101 ? 5.961 2.270 -6.290 1.00 93.44 101 GLN A CA 1
ATOM 749 C C . GLN A 1 101 ? 6.070 0.793 -6.726 1.00 93.44 101 GLN A C 1
ATOM 751 O O . GLN A 1 101 ? 5.041 0.165 -6.995 1.00 93.44 101 GLN A O 1
ATOM 756 N N . PRO A 1 102 ? 7.288 0.220 -6.830 1.00 95.44 102 PRO A N 1
ATOM 757 C CA . PRO A 1 102 ? 7.415 -1.207 -7.076 1.00 95.44 102 PRO A CA 1
ATOM 758 C C . PRO A 1 102 ? 6.780 -1.983 -5.922 1.00 95.44 102 PRO A C 1
ATOM 760 O O . PRO A 1 102 ? 7.059 -1.720 -4.753 1.00 95.44 102 PRO A O 1
ATOM 763 N N . ARG A 1 103 ? 5.915 -2.936 -6.258 1.00 93.88 103 ARG A N 1
ATOM 764 C CA . ARG A 1 103 ? 5.300 -3.860 -5.305 1.00 93.88 103 ARG A CA 1
ATOM 765 C C . ARG A 1 103 ? 5.522 -5.282 -5.806 1.00 93.88 103 ARG A C 1
ATOM 767 O O . ARG A 1 103 ? 4.932 -5.649 -6.827 1.00 93.88 103 ARG A O 1
ATOM 774 N N . PRO A 1 104 ? 6.391 -6.066 -5.155 1.00 95.00 104 PRO A N 1
ATOM 775 C CA . PRO A 1 104 ? 6.518 -7.486 -5.444 1.00 95.00 104 PRO A CA 1
ATOM 776 C C . PRO A 1 104 ? 5.201 -8.223 -5.204 1.00 95.00 104 PRO A C 1
ATOM 778 O O . PRO A 1 104 ? 4.467 -7.893 -4.273 1.00 95.00 104 PRO A O 1
ATOM 781 N N . LEU A 1 105 ? 4.916 -9.237 -6.019 1.00 92.06 105 LEU A N 1
ATOM 782 C CA . LEU A 1 105 ? 3.883 -10.210 -5.671 1.00 92.06 105 LEU A CA 1
ATOM 783 C C . LEU A 1 105 ? 4.441 -11.202 -4.640 1.00 92.06 105 LEU A C 1
ATOM 785 O O . LEU A 1 105 ? 5.603 -11.596 -4.781 1.00 92.06 105 LEU A O 1
ATOM 789 N N . PRO A 1 106 ? 3.635 -11.640 -3.650 1.00 87.12 106 PRO A N 1
ATOM 790 C CA . PRO A 1 106 ? 4.031 -12.706 -2.728 1.00 87.12 106 PRO A CA 1
ATOM 791 C C . PRO A 1 106 ? 4.407 -13.991 -3.474 1.00 87.12 106 PRO A C 1
ATOM 793 O O . PRO A 1 106 ? 5.457 -14.573 -3.215 1.00 87.12 106 PRO A O 1
ATOM 796 N N . ASP A 1 107 ? 3.590 -14.358 -4.466 1.00 89.69 107 ASP A N 1
ATOM 797 C CA . ASP A 1 107 ? 3.814 -15.490 -5.360 1.00 89.69 107 ASP A CA 1
ATOM 798 C C . ASP A 1 107 ? 3.797 -15.022 -6.826 1.00 89.69 107 ASP A C 1
ATOM 800 O O . ASP A 1 107 ? 2.829 -14.383 -7.262 1.00 89.69 107 ASP A O 1
ATOM 804 N N . PRO A 1 108 ? 4.831 -15.334 -7.632 1.00 95.62 108 PRO A N 1
ATOM 805 C CA . PRO A 1 108 ? 4.816 -15.035 -9.057 1.00 95.62 108 PRO A CA 1
ATOM 806 C C . PRO A 1 108 ? 3.686 -15.764 -9.789 1.00 95.62 108 PRO A C 1
ATOM 808 O O . PRO A 1 108 ? 3.456 -16.950 -9.561 1.00 95.62 108 PRO A O 1
ATOM 811 N N . ILE A 1 109 ? 3.036 -15.091 -10.742 1.00 96.19 109 ILE A N 1
ATOM 812 C CA . ILE A 1 109 ? 1.937 -15.666 -11.531 1.00 96.19 109 ILE A CA 1
ATOM 813 C C . ILE A 1 109 ? 2.467 -16.113 -12.903 1.00 96.19 109 ILE A C 1
ATOM 815 O O . ILE A 1 109 ? 2.772 -15.252 -13.738 1.00 96.19 109 ILE A O 1
ATOM 819 N N . PRO A 1 110 ? 2.593 -17.426 -13.184 1.00 96.75 110 PRO A N 1
ATOM 820 C CA . PRO A 1 110 ? 3.171 -17.909 -14.436 1.00 96.75 110 PRO A CA 1
ATOM 821 C C . PRO A 1 110 ? 2.310 -17.555 -15.651 1.00 96.75 110 PRO A C 1
ATOM 823 O O . PRO A 1 110 ? 1.119 -17.862 -15.700 1.00 96.75 110 PRO A O 1
ATOM 826 N N . CYS A 1 111 ? 2.918 -16.954 -16.676 1.00 95.50 111 CYS A N 1
ATOM 827 C CA . CYS A 1 111 ? 2.244 -16.681 -17.942 1.00 95.50 111 CYS A CA 1
ATOM 828 C C . CYS A 1 111 ? 3.227 -16.398 -19.095 1.00 95.50 111 CYS A C 1
ATOM 830 O O . CYS A 1 111 ? 4.313 -15.849 -18.874 1.00 95.50 111 CYS A O 1
ATOM 832 N N . PRO A 1 112 ? 2.851 -16.682 -20.359 1.00 93.38 112 PRO A N 1
ATOM 833 C CA . PRO A 1 112 ? 3.644 -16.269 -21.513 1.00 93.38 112 PRO A CA 1
ATOM 834 C C . PRO A 1 112 ? 3.754 -14.742 -21.607 1.00 93.38 112 PRO A C 1
ATOM 836 O O . PRO A 1 112 ? 2.757 -14.034 -21.473 1.00 93.38 112 PRO A O 1
ATOM 839 N N . GLY A 1 113 ? 4.957 -14.241 -21.888 1.00 95.19 113 GLY A N 1
ATOM 840 C CA . GLY A 1 113 ? 5.180 -12.821 -22.171 1.00 95.19 113 GLY A CA 1
ATOM 841 C C . GLY A 1 113 ? 4.791 -12.440 -23.600 1.00 95.19 113 GLY A C 1
ATOM 842 O O . GLY A 1 113 ? 4.667 -13.299 -24.477 1.00 95.19 113 GLY A O 1
ATOM 843 N N . ARG A 1 114 ? 4.639 -11.139 -23.862 1.00 95.56 114 ARG A N 1
ATOM 844 C CA . ARG A 1 114 ? 4.424 -10.595 -25.214 1.00 95.56 114 ARG A CA 1
ATOM 845 C C . ARG A 1 114 ? 5.230 -9.315 -25.430 1.00 95.56 114 ARG A C 1
ATOM 847 O O . ARG A 1 114 ? 5.707 -8.683 -24.491 1.00 95.56 114 ARG A O 1
ATOM 854 N N . LEU A 1 115 ? 5.409 -8.948 -26.699 1.00 92.88 115 LEU A N 1
ATOM 855 C CA . LEU A 1 115 ? 6.065 -7.699 -27.079 1.00 92.88 115 LEU A CA 1
ATOM 856 C C . LEU A 1 115 ? 5.160 -6.492 -26.812 1.00 92.88 115 LEU A C 1
ATOM 858 O O . LEU A 1 115 ? 3.936 -6.599 -26.862 1.00 92.88 115 LEU A O 1
ATOM 862 N N . ARG A 1 116 ? 5.797 -5.327 -26.630 1.00 95.00 116 ARG A N 1
ATOM 863 C CA . ARG A 1 116 ? 5.151 -4.049 -26.277 1.00 95.00 116 ARG A CA 1
ATOM 864 C C . ARG A 1 116 ? 4.351 -4.155 -24.972 1.00 95.00 116 ARG A C 1
ATOM 866 O O . ARG A 1 116 ? 4.602 -5.055 -24.178 1.00 95.00 116 ARG A O 1
ATOM 873 N N . LEU A 1 117 ? 3.465 -3.196 -24.713 1.00 95.75 117 LEU A N 1
ATOM 874 C CA . LEU A 1 117 ? 2.447 -3.350 -23.678 1.00 95.75 117 LEU A CA 1
ATOM 875 C C . LEU A 1 117 ? 1.395 -4.345 -24.162 1.00 95.75 117 LEU A C 1
ATOM 877 O O . LEU A 1 117 ? 0.944 -4.268 -25.306 1.00 95.75 117 LEU A O 1
ATOM 881 N N . TRP A 1 118 ? 0.994 -5.252 -23.284 1.00 95.88 118 TRP A N 1
ATOM 882 C CA . TRP A 1 118 ? 0.000 -6.278 -23.579 1.00 95.88 118 TRP A CA 1
ATOM 883 C C . TRP A 1 118 ? -0.934 -6.479 -22.395 1.00 95.88 118 TRP A C 1
ATOM 885 O O . TRP A 1 118 ? -0.593 -6.155 -21.263 1.00 95.88 118 TRP A O 1
ATOM 895 N N . THR A 1 119 ? -2.117 -7.021 -22.660 1.00 95.50 119 THR A N 1
ATOM 896 C CA . THR A 1 119 ? -3.074 -7.398 -21.617 1.00 95.50 119 THR A CA 1
ATOM 897 C C . THR A 1 119 ? -2.900 -8.877 -21.290 1.00 95.50 119 THR A C 1
ATOM 899 O O . THR A 1 119 ? -2.999 -9.701 -22.209 1.00 95.50 119 THR A O 1
ATOM 902 N N . PRO A 1 120 ? -2.612 -9.235 -20.025 1.00 93.56 120 PRO A N 1
ATOM 903 C CA . PRO A 1 120 ? -2.556 -10.629 -19.619 1.00 93.56 120 PRO A CA 1
ATOM 904 C C . PRO A 1 120 ? -3.870 -11.383 -19.825 1.00 93.56 120 PRO A C 1
ATOM 906 O O . PRO A 1 120 ? -4.935 -10.764 -19.849 1.00 93.56 120 PRO A O 1
ATOM 909 N N . PRO A 1 121 ? -3.819 -12.721 -19.972 1.00 88.19 121 PRO A N 1
ATOM 910 C CA . PRO A 1 121 ? -5.023 -13.540 -20.013 1.00 88.19 121 PRO A CA 1
ATOM 911 C C . PRO A 1 121 ? -5.923 -13.275 -18.794 1.00 88.19 121 PRO A C 1
ATOM 913 O O . PRO A 1 121 ? -5.392 -13.067 -17.700 1.00 88.19 121 PRO A O 1
ATOM 916 N N . PRO A 1 122 ? -7.260 -13.336 -18.933 1.00 87.75 122 PRO A N 1
ATOM 917 C CA . PRO A 1 122 ? -8.190 -13.077 -17.831 1.00 87.75 122 PRO A CA 1
ATOM 918 C C . PRO A 1 122 ? -7.888 -13.875 -16.559 1.00 87.75 122 PRO A C 1
ATOM 920 O O . PRO A 1 122 ? -8.020 -13.350 -15.462 1.00 87.75 122 PRO A O 1
ATOM 923 N N . GLN A 1 123 ? -7.416 -15.114 -16.703 1.00 84.69 123 GLN A N 1
ATOM 924 C CA . GLN A 1 123 ? -7.040 -15.987 -15.591 1.00 84.69 123 GLN A CA 1
ATOM 925 C C . GLN A 1 123 ? -5.879 -15.413 -14.767 1.00 84.69 123 GLN A C 1
ATOM 927 O O . GLN A 1 123 ? -5.901 -15.486 -13.545 1.00 84.69 123 GLN A O 1
ATOM 932 N N . VAL A 1 124 ? -4.895 -14.788 -15.423 1.00 89.69 124 VAL A N 1
ATOM 933 C CA . VAL A 1 124 ? -3.763 -14.128 -14.752 1.00 89.69 124 VAL A CA 1
ATOM 934 C C . VAL A 1 124 ? -4.250 -12.898 -13.992 1.00 89.69 124 VAL A C 1
ATOM 936 O O . VAL A 1 124 ? -3.845 -12.678 -12.858 1.00 89.69 124 VAL A O 1
ATOM 939 N N . LEU A 1 125 ? -5.153 -12.114 -14.590 1.00 88.44 125 LEU A N 1
ATOM 940 C CA . LEU A 1 125 ? -5.740 -10.941 -13.935 1.00 88.44 125 LEU A CA 1
ATOM 941 C C . LEU A 1 125 ? -6.619 -11.333 -12.735 1.00 88.44 125 LEU A C 1
ATOM 943 O O . LEU A 1 125 ? -6.593 -10.652 -11.717 1.00 88.44 125 LEU A O 1
ATOM 947 N N . GLN A 1 126 ? -7.349 -12.448 -12.825 1.00 83.50 126 GLN A N 1
ATOM 948 C CA . GLN A 1 126 ? -8.106 -13.013 -11.702 1.00 83.50 126 GLN A CA 1
ATOM 949 C C . GLN A 1 126 ? -7.175 -13.472 -10.577 1.00 83.50 126 GLN A C 1
ATOM 951 O O . GLN A 1 126 ? -7.393 -13.120 -9.424 1.00 83.50 126 GLN A O 1
ATOM 956 N N . GLN A 1 127 ? -6.103 -14.202 -10.898 1.00 82.25 127 GLN A N 1
ATOM 957 C CA . GLN A 1 127 ? -5.095 -14.594 -9.909 1.00 82.25 127 GLN A CA 1
ATOM 958 C C . GLN A 1 127 ? -4.446 -13.379 -9.247 1.00 82.25 127 GLN A C 1
ATOM 960 O O . GLN A 1 127 ? -4.250 -13.387 -8.040 1.00 82.25 127 GLN A O 1
ATOM 965 N N . LEU A 1 128 ? -4.182 -12.315 -10.006 1.00 85.25 128 LEU A N 1
ATOM 966 C CA . LEU A 1 128 ? -3.669 -11.061 -9.465 1.00 85.25 128 LEU A CA 1
ATOM 967 C C . LEU A 1 128 ? -4.659 -10.414 -8.486 1.00 85.25 128 LEU A C 1
ATOM 969 O O . LEU A 1 128 ? -4.245 -9.918 -7.443 1.00 85.25 128 LEU A O 1
ATOM 973 N N . ALA A 1 129 ? -5.955 -10.457 -8.802 1.00 79.12 129 ALA A N 1
ATOM 974 C CA . ALA A 1 129 ? -7.016 -9.968 -7.925 1.00 79.12 129 ALA A CA 1
ATOM 975 C C . ALA A 1 129 ? -7.088 -10.746 -6.603 1.00 79.12 129 ALA A C 1
ATOM 977 O O . ALA A 1 129 ? -7.422 -10.169 -5.578 1.00 79.12 129 ALA A O 1
ATOM 978 N N . HIS A 1 130 ? -6.770 -12.043 -6.625 1.00 70.38 130 HIS A N 1
ATOM 979 C CA . HIS A 1 130 ? -6.725 -12.890 -5.430 1.00 70.38 130 HIS A CA 1
ATOM 980 C C . HIS A 1 130 ? -5.405 -12.779 -4.651 1.00 70.38 130 HIS A C 1
ATOM 982 O O . HIS A 1 130 ? -5.410 -12.905 -3.432 1.00 70.38 130 HIS A O 1
ATOM 988 N N . ALA A 1 131 ? -4.281 -12.577 -5.347 1.00 65.56 131 ALA A N 1
ATOM 989 C CA . ALA A 1 131 ? -2.938 -12.486 -4.766 1.00 65.56 131 ALA A CA 1
ATOM 990 C C . ALA A 1 131 ? -2.617 -11.095 -4.205 1.00 65.56 131 ALA A C 1
ATOM 992 O O . ALA A 1 131 ? -1.686 -10.939 -3.419 1.00 65.56 131 ALA A O 1
ATOM 993 N N . THR A 1 132 ? -3.378 -10.087 -4.618 1.00 58.31 132 THR A N 1
ATOM 994 C CA . THR A 1 132 ? -3.357 -8.763 -4.009 1.00 58.31 132 THR A CA 1
ATOM 995 C C . THR A 1 132 ? -4.464 -8.765 -2.961 1.00 58.31 132 THR A C 1
ATOM 997 O O . THR A 1 132 ? -5.628 -8.793 -3.358 1.00 58.31 132 THR A O 1
ATOM 1000 N N . PRO A 1 133 ? -4.168 -8.747 -1.646 1.00 48.88 133 PRO A N 1
ATOM 1001 C CA . PRO A 1 133 ? -5.183 -8.379 -0.671 1.00 48.88 133 PRO A CA 1
ATOM 1002 C C . PRO A 1 133 ? -5.784 -7.060 -1.144 1.00 48.88 133 PRO A C 1
ATOM 1004 O O . PRO A 1 133 ? -5.050 -6.108 -1.423 1.00 48.88 133 PRO A O 1
ATOM 1007 N N . THR A 1 134 ? -7.094 -7.041 -1.359 1.00 39.84 134 THR A N 1
ATOM 1008 C CA . THR A 1 134 ? -7.811 -5.870 -1.842 1.00 39.84 134 THR A CA 1
ATOM 1009 C C . THR A 1 134 ? -7.536 -4.706 -0.894 1.00 39.84 134 THR A C 1
ATOM 1011 O O . THR A 1 134 ? -8.185 -4.582 0.136 1.00 39.84 134 THR A O 1
ATOM 1014 N N . ALA A 1 135 ? -6.614 -3.814 -1.254 1.00 41.47 135 ALA A N 1
ATOM 1015 C CA . ALA A 1 135 ? -6.686 -2.433 -0.806 1.00 41.47 135 ALA A CA 1
ATOM 1016 C C . ALA A 1 135 ? -7.902 -1.818 -1.528 1.00 41.47 135 ALA A C 1
ATOM 1018 O O . ALA A 1 135 ? -7.796 -1.259 -2.630 1.00 41.47 135 ALA A O 1
ATOM 1019 N N . SER A 1 136 ? -9.086 -2.051 -0.957 1.00 40.16 136 SER A N 1
ATOM 1020 C CA . SER A 1 136 ? -10.357 -1.432 -1.347 1.00 40.16 136 SER A CA 1
ATOM 1021 C C . SER A 1 136 ? -10.191 0.087 -1.203 1.00 40.16 136 SER A C 1
ATOM 1023 O O . SER A 1 136 ? -9.657 0.559 -0.212 1.00 40.16 136 SER A O 1
ATOM 1025 N N . ALA A 1 137 ? -10.181 0.819 -2.322 1.00 38.97 137 ALA A N 1
ATOM 1026 C CA . ALA A 1 137 ? -11.196 1.823 -2.671 1.00 38.97 137 ALA A CA 1
ATOM 1027 C C . ALA A 1 137 ? -11.259 3.020 -1.696 1.00 38.97 137 ALA A C 1
ATOM 1029 O O . ALA A 1 137 ? -11.807 2.908 -0.617 1.00 38.97 137 ALA A O 1
ATOM 1030 N N . ALA A 1 138 ? -10.737 4.167 -2.166 1.00 42.97 138 ALA A N 1
ATOM 1031 C CA . ALA A 1 138 ? -10.538 5.429 -1.443 1.00 42.97 138 ALA A CA 1
ATOM 1032 C C . ALA A 1 138 ? -9.677 5.266 -0.180 1.00 42.97 138 ALA A C 1
ATOM 1034 O O . ALA A 1 138 ? -10.114 4.696 0.807 1.00 42.97 138 ALA A O 1
ATOM 1035 N N . SER A 1 139 ? -8.448 5.798 -0.188 1.00 52.06 139 SER A N 1
ATOM 1036 C CA . SER A 1 139 ? -7.752 6.011 1.081 1.00 52.06 139 SER A CA 1
ATOM 1037 C C . SER A 1 139 ? -8.650 6.919 1.912 1.00 52.06 139 SER A C 1
ATOM 1039 O O . SER A 1 139 ? -8.803 8.098 1.575 1.00 52.06 139 SER A O 1
ATOM 1041 N N . VAL A 1 140 ? -9.291 6.356 2.934 1.00 60.44 140 VAL A N 1
ATOM 1042 C CA . VAL A 1 140 ? -9.899 7.135 4.002 1.00 60.44 140 VAL A CA 1
ATOM 1043 C C . VAL A 1 140 ? -8.832 8.162 4.407 1.00 60.44 140 VAL A C 1
ATOM 1045 O O . VAL A 1 140 ? -7.679 7.752 4.600 1.00 60.44 140 VAL A O 1
ATOM 1048 N N . PRO A 1 141 ? -9.130 9.479 4.393 1.00 76.19 141 PRO A N 1
ATOM 1049 C CA . PRO A 1 141 ? -8.162 10.491 4.794 1.00 76.19 141 PRO A CA 1
ATOM 1050 C C . PRO A 1 141 ? -7.481 10.061 6.087 1.00 76.19 141 PRO A C 1
ATOM 1052 O O . PRO A 1 141 ? -8.129 9.457 6.935 1.00 76.19 141 PRO A O 1
ATOM 1055 N N . TYR A 1 142 ? -6.184 10.331 6.224 1.00 80.06 142 TYR A N 1
ATOM 1056 C CA . TYR A 1 142 ? -5.384 9.862 7.358 1.00 80.06 142 TYR A CA 1
ATOM 1057 C C . TYR A 1 142 ? -6.121 10.019 8.704 1.00 80.06 142 TYR A C 1
ATOM 1059 O O . TYR A 1 142 ? -6.270 9.042 9.439 1.00 80.06 142 TYR A O 1
ATOM 1067 N N . HIS A 1 143 ? -6.695 11.203 8.948 1.00 85.75 143 HIS A N 1
ATOM 1068 C CA . HIS A 1 143 ? -7.467 11.534 10.152 1.00 85.75 143 HIS A CA 1
ATOM 1069 C C . HIS A 1 143 ? -8.726 10.685 10.358 1.00 85.75 143 HIS A C 1
ATOM 1071 O O . HIS A 1 143 ? -9.077 10.398 11.493 1.00 85.75 143 HIS A O 1
ATOM 1077 N N . ASP A 1 144 ? -9.345 10.192 9.293 1.00 85.38 144 ASP A N 1
ATOM 1078 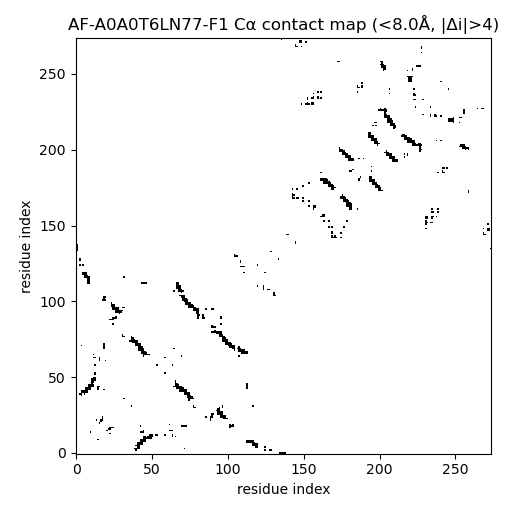C CA . ASP A 1 144 ? -10.556 9.370 9.350 1.00 85.38 144 ASP A CA 1
ATOM 1079 C C . ASP A 1 144 ? -10.234 7.860 9.367 1.00 85.38 144 ASP A C 1
ATOM 1081 O O . ASP A 1 144 ? -11.105 7.021 9.607 1.00 85.38 144 ASP A O 1
ATOM 1085 N N . ALA A 1 145 ? -8.980 7.469 9.104 1.00 86.88 145 ALA A N 1
ATOM 1086 C CA . ALA A 1 145 ? -8.613 6.069 8.879 1.00 86.88 145 ALA A CA 1
ATOM 1087 C C . ALA A 1 145 ? -8.840 5.178 10.111 1.00 86.88 145 ALA A C 1
ATOM 1089 O O . ALA A 1 145 ? -8.986 3.967 9.980 1.00 86.88 145 ALA A O 1
ATOM 1090 N N . HIS A 1 146 ? -8.911 5.752 11.310 1.00 91.44 146 HIS A N 1
ATOM 1091 C CA . HIS A 1 146 ? -9.150 5.005 12.542 1.00 91.44 146 HIS A CA 1
ATOM 1092 C C . HIS A 1 146 ? -10.632 4.922 12.934 1.00 91.44 146 HIS A C 1
ATOM 1094 O O . HIS A 1 146 ? -11.004 4.064 13.735 1.00 91.44 146 HIS A O 1
ATOM 1100 N N . THR A 1 147 ? -11.506 5.727 12.323 1.00 93.62 147 THR A N 1
ATOM 1101 C CA . THR A 1 147 ? -12.948 5.760 12.611 1.00 93.62 147 THR A CA 1
ATOM 1102 C C . THR A 1 147 ? -13.624 4.382 12.534 1.00 93.62 147 THR A C 1
ATOM 1104 O O . THR A 1 147 ? -14.426 4.073 13.422 1.00 93.62 147 THR A O 1
ATOM 1107 N N . PRO A 1 148 ? -13.326 3.502 11.553 1.00 93.94 148 PRO A N 1
ATOM 1108 C CA . PRO A 1 148 ? -13.941 2.174 11.517 1.00 93.94 148 PRO A CA 1
ATOM 1109 C C . PRO A 1 148 ? -13.512 1.272 12.684 1.00 93.94 148 PRO A C 1
ATOM 1111 O O . PRO A 1 148 ? -14.337 0.532 13.225 1.00 93.94 148 PRO A O 1
ATOM 1114 N N . TYR A 1 149 ? -12.258 1.384 13.134 1.00 95.38 149 TYR A N 1
ATOM 1115 C CA . TYR A 1 149 ? -11.766 0.664 14.308 1.00 95.38 149 TYR A CA 1
ATOM 1116 C C . TYR A 1 149 ? -12.448 1.150 15.595 1.00 95.38 149 TYR A C 1
ATOM 1118 O O . TYR A 1 149 ? -12.975 0.330 16.348 1.00 95.38 149 TYR A O 1
ATOM 1126 N N . ILE A 1 150 ? -12.541 2.469 15.812 1.00 96.75 150 ILE A N 1
ATOM 1127 C CA . ILE A 1 150 ? -13.229 3.039 16.987 1.00 96.75 150 ILE A CA 1
ATOM 1128 C C . ILE A 1 150 ? -14.701 2.609 17.024 1.00 96.75 150 ILE A C 1
ATOM 1130 O O . ILE A 1 150 ? -15.208 2.171 18.059 1.00 96.75 150 ILE A O 1
ATOM 1134 N N . ARG A 1 151 ? -15.377 2.609 15.871 1.00 95.81 151 ARG A N 1
ATOM 1135 C CA . ARG A 1 151 ? -16.745 2.089 15.741 1.00 95.81 151 ARG A CA 1
ATOM 1136 C C . ARG A 1 151 ? -16.845 0.606 16.116 1.00 95.81 151 ARG A C 1
ATOM 1138 O O . ARG A 1 151 ? -17.809 0.202 16.771 1.00 95.81 151 ARG A O 1
ATOM 1145 N N . ALA A 1 152 ? -15.881 -0.215 15.698 1.00 96.44 152 ALA A N 1
ATOM 1146 C CA . ALA A 1 152 ? -15.848 -1.635 16.035 1.00 96.44 152 ALA A CA 1
ATOM 1147 C C . ALA A 1 152 ? -15.660 -1.857 17.547 1.00 96.44 152 ALA A C 1
ATOM 1149 O O . ALA A 1 152 ? -16.341 -2.710 18.121 1.00 96.44 152 ALA A O 1
ATOM 1150 N N . VAL A 1 153 ? -14.814 -1.053 18.198 1.00 97.69 153 VAL A N 1
ATOM 1151 C CA . VAL A 1 153 ? -14.642 -1.033 19.661 1.00 97.69 153 VAL A CA 1
ATOM 1152 C C . VAL A 1 153 ? -15.946 -0.666 20.366 1.00 97.69 153 VAL A C 1
ATOM 1154 O O . VAL A 1 153 ? -16.402 -1.423 21.223 1.00 97.69 153 VAL A O 1
ATOM 1157 N N . ALA A 1 154 ? -16.601 0.428 19.964 1.00 96.50 154 ALA A N 1
ATOM 1158 C CA . ALA A 1 154 ? -17.880 0.845 20.543 1.00 96.50 154 ALA A CA 1
ATOM 1159 C C . ALA A 1 154 ? -18.947 -0.263 20.441 1.00 96.50 154 ALA A C 1
ATOM 1161 O O . ALA A 1 154 ? -19.678 -0.539 21.394 1.00 96.50 154 ALA A O 1
ATOM 1162 N N . LYS A 1 155 ? -18.993 -0.975 19.306 1.00 95.31 155 LYS A N 1
ATOM 1163 C CA . LYS A 1 155 ? -19.891 -2.122 19.110 1.00 95.31 155 LYS A CA 1
ATOM 1164 C C . LYS A 1 155 ? -19.552 -3.302 20.030 1.00 95.31 155 LYS A C 1
ATOM 1166 O O . LYS A 1 155 ? -20.468 -3.942 20.547 1.00 95.31 155 LYS A O 1
ATOM 1171 N N . ALA A 1 156 ? -18.269 -3.606 20.226 1.00 96.94 156 ALA A N 1
ATOM 1172 C CA . ALA A 1 156 ? -17.825 -4.686 21.109 1.00 96.94 156 ALA A CA 1
ATOM 1173 C C . ALA A 1 156 ? -18.122 -4.384 22.589 1.00 96.94 156 ALA A C 1
ATOM 1175 O O . ALA A 1 156 ? -18.580 -5.268 23.313 1.00 96.94 156 ALA A O 1
ATOM 1176 N N . LEU A 1 157 ? -17.952 -3.128 23.017 1.00 95.94 157 LEU A N 1
ATOM 1177 C CA . LEU A 1 157 ? -18.342 -2.657 24.351 1.00 95.94 157 LEU A CA 1
ATOM 1178 C C . LEU A 1 157 ? -19.838 -2.872 24.600 1.00 95.94 157 LEU A C 1
ATOM 1180 O O . LEU A 1 157 ? -20.217 -3.534 25.570 1.00 95.94 157 LEU A O 1
ATOM 1184 N N . ALA A 1 158 ? -20.677 -2.411 23.668 1.00 92.75 158 ALA A N 1
ATOM 1185 C CA . ALA A 1 158 ? -22.123 -2.583 23.755 1.00 92.75 158 ALA A CA 1
ATOM 1186 C C . ALA A 1 158 ? -22.529 -4.069 23.812 1.00 92.75 158 ALA A C 1
ATOM 1188 O O . ALA A 1 158 ? -23.393 -4.448 24.603 1.00 92.75 158 ALA A O 1
ATOM 1189 N N . ALA A 1 159 ? -21.871 -4.933 23.030 1.00 92.44 159 ALA A N 1
ATOM 1190 C CA . ALA A 1 159 ? -22.116 -6.378 23.042 1.00 92.44 159 ALA A CA 1
ATOM 1191 C C . ALA A 1 159 ? -21.774 -7.046 24.388 1.00 92.44 159 ALA A C 1
ATOM 1193 O O . ALA A 1 159 ? -22.335 -8.092 24.715 1.00 92.44 159 ALA A O 1
ATOM 1194 N N . LEU A 1 160 ? -20.890 -6.437 25.181 1.00 93.62 160 LEU A N 1
ATOM 1195 C CA . LEU A 1 160 ? -20.503 -6.893 26.517 1.00 93.62 160 LEU A CA 1
ATOM 1196 C C . LEU A 1 160 ? -21.252 -6.178 27.650 1.00 93.62 160 LEU A C 1
ATOM 1198 O O . LEU A 1 160 ? -20.899 -6.351 28.817 1.00 93.62 160 LEU A O 1
ATOM 1202 N N . GLY A 1 161 ? -22.294 -5.410 27.322 1.00 90.31 161 GLY A N 1
ATOM 1203 C CA . GLY A 1 161 ? -23.123 -4.705 28.299 1.00 90.31 161 GLY A CA 1
ATOM 1204 C C . GLY A 1 161 ? -22.484 -3.437 28.868 1.00 90.31 161 GLY A C 1
ATOM 1205 O O . GLY A 1 161 ? -22.980 -2.913 29.863 1.00 90.31 161 GLY A O 1
ATOM 1206 N N . VAL A 1 162 ? -21.407 -2.937 28.257 1.00 91.56 162 VAL A N 1
ATOM 1207 C CA . VAL A 1 162 ? -20.833 -1.624 28.570 1.00 91.56 162 VAL A CA 1
ATOM 1208 C C . VAL A 1 162 ? -21.493 -0.605 27.645 1.00 91.56 162 VAL A C 1
ATOM 1210 O O . VAL A 1 162 ? -21.218 -0.572 26.447 1.00 91.56 162 VAL A O 1
ATOM 1213 N N . ALA A 1 163 ? -22.424 0.176 28.188 1.00 90.12 163 ALA A N 1
ATOM 1214 C CA . ALA A 1 163 ? -23.178 1.155 27.416 1.00 90.12 163 ALA A CA 1
ATOM 1215 C C . ALA A 1 163 ? -22.295 2.358 27.040 1.00 90.12 163 ALA A C 1
ATOM 1217 O O . ALA A 1 163 ? -21.634 2.947 27.896 1.00 90.12 163 ALA A O 1
ATOM 1218 N N . VAL A 1 164 ? -22.274 2.683 25.747 1.00 92.88 164 VAL A N 1
ATOM 1219 C CA . VAL A 1 164 ? -21.527 3.806 25.168 1.00 92.88 164 VAL A CA 1
ATOM 1220 C C . VAL A 1 164 ? -22.494 4.965 24.962 1.00 92.88 164 VAL A C 1
ATOM 1222 O O . VAL A 1 164 ? -23.493 4.797 24.262 1.00 92.88 164 VAL A O 1
ATOM 1225 N N . HIS A 1 165 ? -22.173 6.116 25.551 1.00 91.25 165 HIS A N 1
ATOM 1226 C CA . HIS A 1 165 ? -22.937 7.351 25.407 1.00 91.25 165 HIS A CA 1
ATOM 1227 C C . HIS A 1 165 ? -22.666 8.013 24.054 1.00 91.25 165 HIS A C 1
ATOM 1229 O O . HIS A 1 165 ? -23.592 8.295 23.296 1.00 91.25 165 HIS A O 1
ATOM 1235 N N . ASP A 1 166 ? -21.382 8.231 23.755 1.00 91.00 166 ASP A N 1
ATOM 1236 C CA . ASP A 1 166 ? -20.907 8.866 22.526 1.00 91.00 166 ASP A CA 1
ATOM 1237 C C . ASP A 1 166 ? -19.448 8.485 22.243 1.00 91.00 166 ASP A C 1
ATOM 1239 O O . ASP A 1 166 ? -18.747 7.990 23.131 1.00 91.00 166 ASP A O 1
ATOM 1243 N N . TRP A 1 167 ? -18.976 8.713 21.021 1.00 94.12 167 TRP A N 1
ATOM 1244 C CA . TRP A 1 167 ? -17.564 8.585 20.674 1.00 94.12 167 TRP A CA 1
ATOM 1245 C C . TRP A 1 167 ? -17.178 9.518 19.531 1.00 94.12 167 TRP A C 1
ATOM 1247 O O . TRP A 1 167 ? -17.921 9.679 18.567 1.00 94.12 167 TRP A O 1
ATOM 1257 N N . ASP A 1 168 ? -15.959 10.044 19.609 1.00 88.56 168 ASP A N 1
ATOM 1258 C CA . ASP A 1 168 ? -15.408 10.982 18.640 1.00 88.56 168 ASP A CA 1
ATOM 1259 C C . ASP A 1 168 ? -14.007 10.557 18.201 1.00 88.56 168 ASP A C 1
ATOM 1261 O O . ASP A 1 168 ? -13.208 10.026 18.980 1.00 88.56 168 ASP A O 1
ATOM 1265 N N . THR A 1 169 ? -13.702 10.832 16.937 1.00 91.06 169 THR A N 1
ATOM 1266 C CA . THR A 1 169 ? -12.352 10.756 16.372 1.00 91.06 169 THR A CA 1
ATOM 1267 C C . THR A 1 169 ? -11.857 12.158 16.078 1.00 91.06 169 THR A C 1
ATOM 1269 O O . THR A 1 169 ? -12.554 12.922 15.407 1.00 91.06 169 THR A O 1
ATOM 1272 N N . MET A 1 170 ? -10.661 12.491 16.553 1.00 82.06 170 MET A N 1
ATOM 1273 C CA . MET A 1 170 ? -10.092 13.824 16.388 1.00 82.06 170 MET A CA 1
ATOM 1274 C C . MET A 1 170 ? -9.115 13.845 15.206 1.00 82.06 170 MET A C 1
ATOM 1276 O O . MET A 1 170 ? -8.353 12.891 15.019 1.00 82.06 170 MET A O 1
ATOM 1280 N N . PRO A 1 171 ? -9.092 14.925 14.405 1.00 77.56 171 PRO A N 1
ATOM 1281 C CA . PRO A 1 171 ? -8.154 15.085 13.298 1.00 77.56 171 PRO A CA 1
ATOM 1282 C C . PRO A 1 171 ? -6.774 15.556 13.790 1.00 77.56 171 PRO A C 1
ATOM 1284 O O . PRO A 1 171 ? -6.239 16.554 13.307 1.00 77.56 171 PRO A O 1
ATOM 1287 N N . ASP A 1 172 ? -6.233 14.858 14.787 1.00 81.12 172 ASP A N 1
ATOM 1288 C CA . ASP A 1 172 ? -4.948 15.161 15.414 1.00 81.12 172 ASP A CA 1
ATOM 1289 C C . ASP A 1 172 ? -3.802 14.366 14.764 1.00 81.12 172 ASP A C 1
ATOM 1291 O O . ASP A 1 172 ? -4.005 13.289 14.193 1.00 81.12 172 ASP A O 1
ATOM 1295 N N . ASP A 1 173 ? -2.585 14.901 14.898 1.00 83.00 173 ASP A N 1
ATOM 1296 C CA . ASP A 1 173 ? -1.321 14.229 14.587 1.00 83.00 173 ASP A CA 1
ATOM 1297 C C . ASP A 1 173 ? -0.493 14.155 15.892 1.00 83.00 173 ASP A C 1
ATOM 1299 O O . ASP A 1 173 ? 0.010 15.198 16.335 1.00 83.00 173 ASP A O 1
ATOM 1303 N N . PRO A 1 174 ? -0.336 12.988 16.550 1.00 88.25 174 PRO A N 1
ATOM 1304 C CA . PRO A 1 174 ? -0.853 11.659 16.199 1.00 88.25 174 PRO A CA 1
ATOM 1305 C C . PRO A 1 174 ? -2.380 11.518 16.332 1.00 88.25 174 PRO A C 1
ATOM 1307 O O . PRO A 1 174 ? -3.010 12.269 17.075 1.00 88.25 174 PRO A O 1
ATOM 1310 N N . ARG A 1 175 ? -2.981 10.529 15.650 1.00 91.00 175 ARG A N 1
ATOM 1311 C CA . ARG A 1 175 ? -4.443 10.289 15.699 1.00 91.00 175 ARG A CA 1
ATOM 1312 C C . ARG A 1 175 ? -4.910 9.956 17.112 1.00 91.00 175 ARG A C 1
ATOM 1314 O O . ARG A 1 175 ? -4.340 9.073 17.757 1.00 91.00 175 ARG A O 1
ATOM 1321 N N . THR A 1 176 ? -5.999 10.593 17.542 1.00 92.88 176 THR A N 1
ATOM 1322 C CA . THR A 1 176 ? -6.618 10.357 18.851 1.00 92.88 176 THR A CA 1
ATOM 1323 C C . THR A 1 176 ? -8.122 10.116 18.743 1.00 92.88 176 THR A C 1
ATOM 1325 O O . THR A 1 176 ? -8.788 10.570 17.810 1.00 92.88 176 THR A O 1
ATOM 1328 N N . ALA A 1 177 ? -8.671 9.387 19.714 1.00 93.69 177 ALA A N 1
ATOM 1329 C CA . ALA A 1 177 ? -10.105 9.162 19.830 1.00 93.69 177 ALA A CA 1
ATOM 1330 C C . ALA A 1 177 ? -10.556 9.123 21.291 1.00 93.69 177 ALA A C 1
ATOM 1332 O O . ALA A 1 177 ? -9.770 8.855 22.204 1.00 93.69 177 ALA A O 1
ATOM 1333 N N . HIS A 1 178 ? -11.847 9.360 21.492 1.00 92.69 178 HIS A N 1
ATOM 1334 C CA . HIS A 1 178 ? -12.491 9.343 22.796 1.00 92.69 178 HIS A CA 1
ATOM 1335 C C . HIS A 1 178 ? -13.813 8.572 22.735 1.00 92.69 178 HIS A C 1
ATOM 1337 O O . HIS A 1 178 ? -14.572 8.712 21.780 1.00 92.69 178 HIS A O 1
ATOM 1343 N N . ILE A 1 179 ? -14.097 7.768 23.761 1.00 94.19 179 ILE A N 1
ATOM 1344 C CA . ILE A 1 179 ? -15.388 7.097 23.956 1.00 94.19 179 ILE A CA 1
ATOM 1345 C C . ILE A 1 179 ? -15.925 7.476 25.334 1.00 94.19 179 ILE A C 1
ATOM 1347 O O . ILE A 1 179 ? -15.305 7.145 26.339 1.00 94.19 179 ILE A O 1
ATOM 1351 N N . THR A 1 180 ? -17.105 8.086 25.386 1.00 91.81 180 THR A N 1
ATOM 1352 C CA . THR A 1 180 ? -17.835 8.355 26.631 1.00 91.81 180 THR A CA 1
ATOM 1353 C C . THR A 1 180 ? -18.716 7.159 26.973 1.00 91.81 180 THR A C 1
ATOM 1355 O O . THR A 1 180 ? -19.476 6.684 26.125 1.00 91.81 180 THR A O 1
ATOM 1358 N N . LEU A 1 181 ? -18.664 6.672 28.213 1.00 91.88 181 LEU A N 1
ATOM 1359 C CA . LEU A 1 181 ? -19.547 5.605 28.688 1.00 91.88 181 LEU A CA 1
ATOM 1360 C C . LEU A 1 181 ? -20.776 6.186 29.390 1.00 91.88 181 LEU A C 1
ATOM 1362 O O . LEU A 1 181 ? -20.699 7.2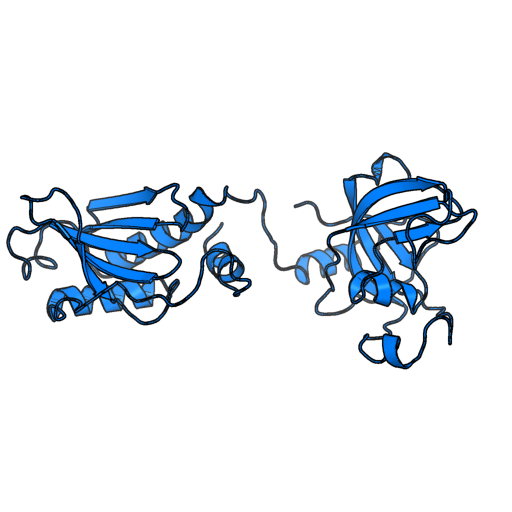28 30.038 1.00 91.88 181 LEU A O 1
ATOM 1366 N N . ASP A 1 182 ? -21.911 5.492 29.304 1.00 86.12 182 ASP A N 1
ATOM 1367 C CA . ASP A 1 182 ? -23.097 5.894 30.055 1.00 86.12 182 ASP A CA 1
ATOM 1368 C C . ASP A 1 182 ? -22.870 5.733 31.567 1.00 86.12 182 ASP A C 1
ATOM 1370 O O . ASP A 1 182 ? -22.246 4.782 32.063 1.00 86.12 182 ASP A O 1
ATOM 1374 N N . THR A 1 183 ? -23.467 6.644 32.329 1.00 79.06 183 THR A N 1
ATOM 1375 C CA . THR A 1 183 ? -23.581 6.488 33.778 1.00 79.06 183 THR A CA 1
ATOM 1376 C C . THR A 1 183 ? -24.553 5.349 34.096 1.00 79.06 183 THR A C 1
ATOM 1378 O O . THR A 1 183 ? -25.680 5.292 33.603 1.00 79.06 183 THR A O 1
ATOM 1381 N N . GLY A 1 184 ? -24.122 4.391 34.915 1.00 76.75 184 GLY A N 1
ATOM 1382 C CA . GLY A 1 184 ? -24.927 3.211 35.208 1.00 76.75 184 GLY A CA 1
ATOM 1383 C C . GLY A 1 184 ? -24.217 2.187 36.090 1.00 76.75 184 GLY A C 1
ATOM 1384 O O . GLY A 1 184 ? -23.163 2.469 36.655 1.00 76.75 184 GLY A O 1
ATOM 1385 N N . PRO A 1 185 ? -24.766 0.965 36.216 1.00 74.94 185 PRO A N 1
ATOM 1386 C CA . PRO A 1 185 ? -24.195 -0.071 37.079 1.00 74.94 185 PRO A CA 1
ATOM 1387 C C . PRO A 1 185 ? -22.734 -0.417 36.758 1.00 74.94 185 PRO A C 1
ATOM 1389 O O . PRO A 1 185 ? -21.974 -0.725 37.670 1.00 74.94 185 PRO A O 1
ATOM 1392 N N . ALA A 1 186 ? -22.337 -0.340 35.483 1.00 72.88 186 ALA A N 1
ATOM 1393 C CA . ALA A 1 186 ? -20.971 -0.619 35.039 1.00 72.88 186 ALA A CA 1
ATOM 1394 C C . ALA A 1 186 ? -19.966 0.463 35.472 1.00 72.88 186 ALA A C 1
ATOM 1396 O O . ALA A 1 186 ? -18.814 0.155 35.750 1.00 72.88 186 ALA A O 1
ATOM 1397 N N . THR A 1 187 ? -20.401 1.719 35.572 1.00 76.69 187 THR A N 1
ATOM 1398 C CA . THR A 1 187 ? -19.574 2.870 35.965 1.00 76.69 187 THR A CA 1
ATOM 1399 C C . THR A 1 187 ? -19.789 3.281 37.420 1.00 76.69 187 THR A C 1
ATOM 1401 O O . THR A 1 187 ? -19.057 4.123 37.922 1.00 76.69 187 THR A O 1
ATOM 1404 N N . ALA A 1 188 ? -20.707 2.630 38.145 1.00 78.12 188 ALA A N 1
ATOM 1405 C CA . ALA A 1 188 ? -21.063 2.940 39.534 1.00 78.12 188 ALA A CA 1
ATOM 1406 C C . ALA A 1 188 ? -19.868 2.922 40.495 1.00 78.12 188 ALA A C 1
ATOM 1408 O O . ALA A 1 188 ? -19.882 3.573 41.541 1.00 78.12 188 ALA A O 1
ATOM 1409 N N . ALA A 1 189 ? -18.812 2.186 40.144 1.00 78.06 189 ALA A N 1
ATOM 1410 C CA . ALA A 1 189 ? -17.574 2.218 40.892 1.00 78.06 189 ALA A CA 1
ATOM 1411 C C . ALA A 1 189 ? -16.988 3.656 40.924 1.00 78.06 189 ALA A C 1
ATOM 1413 O O . ALA A 1 189 ? -16.538 4.150 41.952 1.00 78.06 189 ALA A O 1
ATOM 1414 N N . TYR A 1 190 ? -17.089 4.406 39.844 1.00 75.69 190 TYR A N 1
ATOM 1415 C CA . TYR A 1 190 ? -16.486 5.728 39.713 1.00 75.69 190 TYR A CA 1
ATOM 1416 C C . TYR A 1 190 ? -17.342 6.873 40.281 1.00 75.69 190 TYR A C 1
ATOM 1418 O O . TYR A 1 190 ? -16.963 8.037 40.180 1.00 75.69 190 TYR A O 1
ATOM 1426 N N . GLY A 1 191 ? -18.446 6.555 40.966 1.00 77.38 191 GLY A N 1
ATOM 1427 C CA . GLY A 1 191 ? -19.307 7.549 41.601 1.00 77.38 191 GLY A CA 1
ATOM 1428 C C . GLY A 1 191 ? -19.978 8.457 40.572 1.00 77.38 191 GLY A C 1
ATOM 1429 O O . GLY A 1 191 ? -20.568 7.965 39.617 1.00 77.38 191 GLY A O 1
ATOM 1430 N N . ASP A 1 192 ? -19.882 9.771 40.783 1.00 73.25 192 ASP A N 1
ATOM 1431 C CA . ASP A 1 192 ? -20.489 10.787 39.911 1.00 73.25 192 ASP A CA 1
ATOM 1432 C C . ASP A 1 192 ? -19.568 11.242 38.760 1.00 73.25 192 ASP A C 1
ATOM 1434 O O . ASP A 1 192 ? -19.933 12.168 38.031 1.00 73.25 192 ASP A O 1
ATOM 1438 N N . ALA A 1 193 ? -18.371 10.656 38.627 1.00 75.06 193 ALA A N 1
ATOM 1439 C CA . ALA A 1 193 ? -17.435 10.989 37.557 1.00 75.06 193 ALA A CA 1
ATOM 1440 C C . ALA A 1 193 ? -17.896 10.394 36.223 1.00 75.06 193 ALA A C 1
ATOM 1442 O O . ALA A 1 193 ? -18.341 9.244 36.166 1.00 75.06 193 ALA A O 1
ATOM 1443 N N . ASP A 1 194 ? -17.737 11.164 35.150 1.00 80.88 194 ASP A N 1
ATOM 1444 C CA . ASP A 1 194 ? -17.990 10.668 33.803 1.00 80.88 194 ASP A CA 1
ATOM 1445 C C . ASP A 1 194 ? -16.775 9.824 33.384 1.00 80.88 194 ASP A C 1
ATOM 1447 O O . ASP A 1 194 ? -15.632 10.278 33.460 1.00 80.88 194 ASP A O 1
ATOM 1451 N N . VAL A 1 195 ? -17.011 8.557 33.036 1.00 88.81 195 VAL A N 1
ATOM 1452 C CA . VAL A 1 195 ? -15.957 7.591 32.693 1.00 88.81 195 VAL A CA 1
ATOM 1453 C C . VAL A 1 195 ? -15.914 7.433 31.186 1.00 88.81 195 VAL A C 1
ATOM 1455 O O . VAL A 1 195 ? -16.946 7.265 30.536 1.00 88.81 195 VAL A O 1
ATOM 1458 N N . GLY A 1 196 ? -14.711 7.437 30.636 1.00 92.31 196 GLY A N 1
ATOM 1459 C CA . GLY A 1 196 ? -14.489 7.274 29.215 1.00 92.31 196 GLY A CA 1
ATOM 1460 C C . GLY A 1 196 ? -13.264 6.432 28.917 1.00 92.31 196 GLY A C 1
ATOM 1461 O O . GLY A 1 196 ? -12.578 5.931 29.810 1.00 92.31 196 GLY A O 1
ATOM 1462 N N . LEU A 1 197 ? -12.997 6.281 27.631 1.00 94.44 197 LEU A N 1
ATOM 1463 C CA . LEU A 1 197 ? -11.783 5.692 27.102 1.00 94.44 197 LEU A CA 1
ATOM 1464 C C . LEU A 1 197 ? -11.091 6.725 26.227 1.00 94.44 197 LEU A C 1
ATOM 1466 O O . LEU A 1 197 ? -11.736 7.362 25.395 1.00 94.44 197 LEU A O 1
ATOM 1470 N N . LEU A 1 198 ? -9.782 6.852 26.392 1.00 93.69 198 LEU A N 1
ATOM 1471 C CA . LEU A 1 198 ? -8.928 7.612 25.495 1.00 93.69 198 LEU A CA 1
ATOM 1472 C C . LEU A 1 198 ? -8.126 6.643 24.642 1.00 93.69 198 LEU A C 1
ATOM 1474 O O . LEU A 1 198 ? -7.676 5.600 25.122 1.00 93.69 198 LEU A O 1
ATOM 1478 N N . TRP A 1 199 ? -7.922 7.023 23.389 1.00 95.06 199 TRP A N 1
ATOM 1479 C CA . TRP A 1 199 ? -7.037 6.325 22.478 1.00 95.06 199 TRP A CA 1
ATOM 1480 C C . TRP A 1 199 ? -6.074 7.289 21.795 1.00 95.06 199 TRP A C 1
ATOM 1482 O O . TRP A 1 199 ? -6.469 8.381 21.387 1.00 95.06 199 TRP A O 1
ATOM 1492 N N . SER A 1 200 ? -4.827 6.859 21.641 1.00 92.69 200 SER A N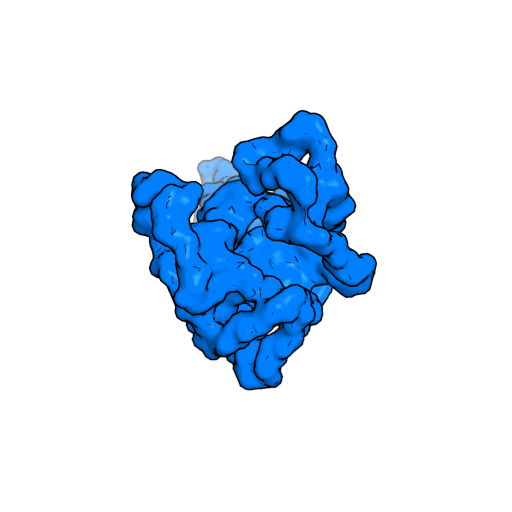 1
ATOM 1493 C CA . SER A 1 200 ? -3.835 7.473 20.759 1.00 92.69 200 SER A CA 1
ATOM 1494 C C . SER A 1 200 ? -3.155 6.375 19.957 1.00 92.69 200 SER A C 1
ATOM 1496 O O . SER A 1 200 ? -2.879 5.294 20.480 1.00 92.69 200 SER A O 1
ATOM 1498 N N . GLU A 1 201 ? -2.837 6.644 18.696 1.00 91.81 201 GLU A N 1
ATOM 1499 C CA . GLU A 1 201 ? -2.101 5.677 17.884 1.00 91.81 201 GLU A CA 1
ATOM 1500 C C . GLU A 1 201 ? -0.699 5.365 18.426 1.00 91.81 201 GLU A C 1
ATOM 1502 O O . GLU A 1 201 ? -0.175 4.309 18.100 1.00 91.81 201 GLU A O 1
ATOM 1507 N N . GLU A 1 202 ? -0.092 6.241 19.231 1.00 91.56 202 GLU A N 1
ATOM 1508 C CA . GLU A 1 202 ? 1.228 6.010 19.838 1.00 91.56 202 GLU A CA 1
ATOM 1509 C C . GLU A 1 202 ? 1.118 5.249 21.162 1.00 91.56 202 GLU A C 1
ATOM 1511 O O . GLU A 1 202 ? 1.965 4.417 21.493 1.00 91.56 202 GLU A O 1
ATOM 1516 N N . SER A 1 203 ? 0.058 5.536 21.921 1.00 90.06 203 SER A N 1
ATOM 1517 C CA . SER A 1 203 ? -0.083 5.138 23.326 1.00 90.06 203 SER A CA 1
ATOM 1518 C C . SER A 1 203 ? -1.138 4.069 23.583 1.00 90.06 203 SER A C 1
ATOM 1520 O O . SER A 1 203 ? -1.254 3.562 24.694 1.00 90.06 203 SER A O 1
ATOM 1522 N N . GLY A 1 204 ? -1.914 3.699 22.570 1.00 93.50 204 GLY A N 1
ATOM 1523 C CA . GLY A 1 204 ? -2.990 2.733 22.708 1.00 93.50 204 GLY A CA 1
ATOM 1524 C C . GLY A 1 204 ? -4.128 3.267 23.552 1.00 93.50 204 GLY A C 1
ATOM 1525 O O . GLY A 1 204 ? -4.562 4.395 23.344 1.00 93.50 204 GLY A O 1
ATOM 1526 N N . TRP A 1 205 ? -4.670 2.431 24.433 1.00 95.44 205 TRP A N 1
ATOM 1527 C CA . TRP A 1 205 ? -5.913 2.708 25.145 1.00 95.44 205 TRP A CA 1
ATOM 1528 C C . TRP A 1 205 ? -5.669 3.012 26.615 1.00 95.44 205 TRP A C 1
ATOM 1530 O O . TRP A 1 205 ? -4.845 2.370 27.259 1.00 95.44 205 TRP A O 1
ATOM 1540 N N . ALA A 1 206 ? -6.445 3.941 27.159 1.00 93.62 206 ALA A N 1
ATOM 1541 C CA . ALA A 1 206 ? -6.526 4.184 28.588 1.00 93.62 206 ALA A CA 1
ATOM 1542 C C . ALA A 1 206 ? -7.983 4.345 29.015 1.00 93.62 206 ALA A C 1
ATOM 1544 O O . ALA A 1 206 ? -8.786 4.949 28.303 1.00 93.62 206 ALA A O 1
ATOM 1545 N N . ILE A 1 207 ? -8.320 3.842 30.203 1.00 91.62 207 ILE A N 1
ATOM 1546 C CA . ILE A 1 207 ? -9.535 4.281 30.889 1.00 91.62 207 ILE A CA 1
ATOM 1547 C C . ILE A 1 207 ? -9.284 5.691 31.415 1.00 91.62 207 ILE A C 1
ATOM 1549 O O . ILE A 1 207 ? -8.197 5.981 31.912 1.00 91.62 207 ILE A O 1
ATOM 1553 N N . ALA A 1 208 ? -10.265 6.569 31.286 1.00 88.12 208 ALA A N 1
ATOM 1554 C CA . ALA A 1 208 ? -10.174 7.966 31.669 1.00 88.12 208 ALA A CA 1
ATOM 1555 C C . ALA A 1 208 ? -11.411 8.386 32.456 1.00 88.12 208 ALA A C 1
ATOM 1557 O O . ALA A 1 208 ? -12.465 7.752 32.380 1.00 88.12 208 ALA A O 1
ATOM 1558 N N . TRP A 1 209 ? -11.287 9.477 33.198 1.00 81.75 209 TRP A N 1
ATOM 1559 C CA . TRP A 1 209 ? -12.428 10.134 33.820 1.00 81.75 209 TRP A CA 1
ATOM 1560 C C . TRP A 1 209 ? -12.375 11.639 33.592 1.00 81.75 209 TRP A C 1
ATOM 1562 O O . TRP A 1 209 ? -11.291 12.208 33.450 1.00 81.75 209 TRP A O 1
ATOM 1572 N N . ASP A 1 210 ? -13.537 12.279 33.575 1.00 70.12 210 ASP A N 1
ATOM 1573 C CA . ASP A 1 210 ? -13.648 13.725 33.720 1.00 70.12 210 ASP A CA 1
ATOM 1574 C C . ASP A 1 210 ? -14.013 14.036 35.175 1.00 70.12 210 ASP A C 1
ATOM 1576 O O . ASP A 1 210 ? -15.109 13.728 35.663 1.00 70.12 210 ASP A O 1
ATOM 1580 N N . THR A 1 211 ? -13.077 14.646 35.903 1.00 57.88 211 THR A N 1
ATOM 1581 C CA . THR A 1 211 ? -13.456 15.367 37.111 1.00 57.88 211 THR A CA 1
ATOM 1582 C C . THR A 1 211 ? -14.077 16.665 36.617 1.00 57.88 211 THR A C 1
ATOM 1584 O O . THR A 1 211 ? -13.355 17.545 36.171 1.00 57.88 211 THR A O 1
ATOM 1587 N N . ARG A 1 212 ? -15.411 16.800 36.695 1.00 55.59 212 ARG A N 1
ATOM 1588 C CA . ARG A 1 212 ? -16.213 17.946 36.187 1.00 55.59 212 ARG A CA 1
ATOM 1589 C C . ARG A 1 212 ? -15.676 19.365 36.497 1.00 55.59 212 ARG A C 1
ATOM 1591 O O . ARG A 1 212 ? -16.220 20.350 36.009 1.00 55.59 212 ARG A O 1
ATOM 1598 N N . GLU A 1 213 ? -14.648 19.485 37.332 1.00 52.91 213 GLU A N 1
ATOM 1599 C CA . GLU A 1 213 ? -13.859 20.687 37.599 1.00 52.91 213 GLU A CA 1
ATOM 1600 C C . GLU A 1 213 ? -12.888 21.080 36.464 1.00 52.91 213 GLU A C 1
ATOM 1602 O O . GLU A 1 213 ? -12.631 22.272 36.294 1.00 52.91 213 GLU A O 1
ATOM 1607 N N . SER A 1 214 ? -12.343 20.130 35.694 1.00 54.06 214 SER A N 1
ATOM 1608 C CA . SER A 1 214 ? -11.355 20.391 34.633 1.00 54.06 214 SER A CA 1
ATOM 1609 C C . SER A 1 214 ? -11.975 20.445 33.232 1.00 54.06 214 SER A C 1
ATOM 1611 O O . SER A 1 214 ? -11.434 21.128 32.355 1.00 54.06 214 SER A O 1
ATOM 1613 N N . GLY A 1 215 ? -13.098 19.743 33.020 1.00 55.97 215 GLY A N 1
ATOM 1614 C CA . GLY A 1 215 ? -13.718 19.571 31.703 1.00 55.97 215 GLY A CA 1
ATOM 1615 C C . GLY A 1 215 ? -12.798 18.849 30.716 1.00 55.97 215 GLY A C 1
ATOM 1616 O O . GLY A 1 215 ? -12.852 19.111 29.511 1.00 55.97 215 GLY A O 1
ATOM 1617 N N . ARG A 1 216 ? -11.869 18.032 31.227 1.00 59.62 216 ARG A N 1
ATOM 1618 C CA . ARG A 1 216 ? -10.865 17.300 30.452 1.00 59.62 216 ARG A CA 1
ATOM 1619 C C . ARG A 1 216 ? -10.750 15.883 30.991 1.00 59.62 216 ARG A C 1
ATOM 1621 O O . ARG A 1 216 ? -10.435 15.687 32.162 1.00 59.62 216 ARG A O 1
ATOM 1628 N N . TYR A 1 217 ? -10.921 14.913 30.099 1.00 66.94 217 TYR A N 1
ATOM 1629 C CA . TYR A 1 217 ? -10.611 13.520 30.387 1.00 66.94 217 TYR A CA 1
ATOM 1630 C C . TYR A 1 217 ? -9.109 13.359 30.619 1.00 66.94 217 TYR A C 1
ATOM 1632 O O . TYR A 1 217 ? -8.297 13.661 29.743 1.00 66.94 217 TYR A O 1
ATOM 1640 N N . GLU A 1 218 ? -8.742 12.870 31.799 1.00 73.56 218 GLU A N 1
ATOM 1641 C CA . GLU A 1 218 ? -7.370 12.476 32.115 1.00 73.56 218 GLU A CA 1
ATOM 1642 C C . GLU A 1 218 ? -7.261 10.950 32.078 1.00 73.56 218 GLU A C 1
ATOM 1644 O O . GLU A 1 218 ? -8.089 10.244 32.660 1.00 73.56 218 GLU A O 1
ATOM 1649 N N . ALA A 1 219 ? -6.239 10.438 31.384 1.00 79.06 219 ALA A N 1
ATOM 1650 C CA . ALA A 1 219 ? -5.940 9.011 31.352 1.00 79.06 219 ALA A CA 1
ATOM 1651 C C . ALA A 1 219 ? -5.620 8.516 32.771 1.00 79.06 219 ALA A C 1
ATOM 1653 O O . ALA A 1 219 ? -4.654 8.954 33.397 1.00 79.06 219 ALA A O 1
ATOM 1654 N N . LEU A 1 220 ? -6.440 7.597 33.273 1.00 82.25 220 LEU A N 1
ATOM 1655 C CA . LEU A 1 220 ? -6.308 7.010 34.596 1.00 82.25 220 LEU A CA 1
ATOM 1656 C C . LEU A 1 220 ? -5.374 5.806 34.578 1.00 82.25 220 LEU A C 1
ATOM 1658 O O . LEU A 1 220 ? -4.511 5.715 35.439 1.00 82.25 220 LEU A O 1
ATOM 1662 N N . ALA A 1 221 ? -5.562 4.870 33.650 1.00 86.81 221 ALA A N 1
ATOM 1663 C CA . ALA A 1 221 ? -4.770 3.646 33.571 1.00 86.81 221 ALA A CA 1
ATOM 1664 C C . ALA A 1 221 ? -4.757 3.089 32.150 1.00 86.81 221 ALA A C 1
ATOM 1666 O O . ALA A 1 221 ? -5.785 3.119 31.471 1.00 86.81 221 ALA A O 1
ATOM 1667 N N . ASP A 1 222 ? -3.615 2.538 31.746 1.00 89.19 222 ASP A N 1
ATOM 1668 C CA . ASP A 1 222 ? -3.461 1.857 30.463 1.00 89.19 222 ASP A CA 1
ATOM 1669 C C . ASP A 1 222 ? -4.367 0.621 30.395 1.00 89.19 222 ASP A C 1
ATOM 1671 O O . ASP A 1 222 ? -4.539 -0.119 31.371 1.00 89.19 222 ASP A O 1
ATOM 1675 N N . LEU A 1 223 ? -4.933 0.382 29.218 1.00 91.31 223 LEU A N 1
ATOM 1676 C CA . LEU A 1 223 ? -5.725 -0.797 28.901 1.00 91.31 223 LEU A CA 1
ATOM 1677 C C . LEU A 1 223 ? -4.967 -1.653 27.888 1.00 91.31 223 LEU A C 1
ATOM 1679 O O . LEU A 1 223 ? -5.151 -1.529 26.679 1.00 91.31 223 LEU A O 1
ATOM 1683 N N . GLY A 1 224 ? -4.152 -2.566 28.413 1.00 88.56 224 GLY A N 1
ATOM 1684 C CA . GLY A 1 224 ? -3.349 -3.491 27.615 1.00 88.56 224 GLY A CA 1
ATOM 1685 C C . GLY A 1 224 ? -1.960 -2.948 27.283 1.00 88.56 224 GLY A C 1
ATOM 1686 O O . GLY A 1 224 ? -1.456 -2.049 27.949 1.00 88.56 224 GLY A O 1
ATOM 1687 N N . ASP A 1 225 ? -1.327 -3.560 26.287 1.00 88.94 225 ASP A N 1
ATOM 1688 C CA . ASP A 1 225 ? 0.057 -3.322 25.861 1.00 88.94 225 ASP A CA 1
ATOM 1689 C C . ASP A 1 225 ? 0.191 -3.148 24.337 1.00 88.94 225 ASP A C 1
ATOM 1691 O O . ASP A 1 225 ? 1.286 -3.220 23.780 1.00 88.94 225 ASP A O 1
ATOM 1695 N N . ASP A 1 226 ? -0.934 -2.921 23.660 1.00 89.88 226 ASP A N 1
ATOM 1696 C CA . ASP A 1 226 ? -1.032 -2.797 22.212 1.00 89.88 226 ASP A CA 1
ATOM 1697 C C . ASP A 1 226 ? -1.848 -1.556 21.850 1.00 89.88 226 ASP A C 1
ATOM 1699 O O . ASP A 1 226 ? -2.847 -1.220 22.492 1.00 89.88 226 ASP A O 1
ATOM 1703 N N . VAL A 1 227 ? -1.438 -0.884 20.779 1.00 92.44 227 VAL A N 1
ATOM 1704 C CA . VAL A 1 227 ? -2.127 0.301 20.266 1.00 92.44 227 VAL A CA 1
ATOM 1705 C C . VAL A 1 227 ? -3.424 -0.045 19.546 1.00 92.44 227 VAL A C 1
ATOM 1707 O O . VAL A 1 227 ? -4.351 0.764 19.521 1.00 92.44 227 VAL A O 1
ATOM 1710 N N . LEU A 1 228 ? -3.514 -1.250 18.976 1.00 94.00 228 LEU A N 1
ATOM 1711 C CA . LEU A 1 228 ? -4.660 -1.686 18.178 1.00 94.00 228 LEU A CA 1
ATOM 1712 C C . LEU A 1 228 ? -5.116 -3.117 18.538 1.00 94.00 228 LEU A C 1
ATOM 1714 O O . LEU A 1 228 ? -5.156 -3.986 17.652 1.00 94.00 228 LEU A O 1
ATOM 1718 N N . PRO A 1 229 ? -5.435 -3.396 19.821 1.00 95.06 229 PRO A N 1
ATOM 1719 C CA . PRO A 1 229 ? -5.945 -4.697 20.243 1.00 95.06 229 PRO A CA 1
ATOM 1720 C C . PRO A 1 229 ? -7.234 -5.038 19.488 1.00 95.06 229 PRO A C 1
ATOM 1722 O O . PRO A 1 229 ? -7.898 -4.176 18.912 1.00 95.06 229 PRO A O 1
ATOM 1725 N N . THR A 1 230 ? -7.650 -6.305 19.500 1.00 96.25 230 THR A N 1
ATOM 1726 C CA . THR A 1 230 ? -8.960 -6.623 18.912 1.00 96.25 23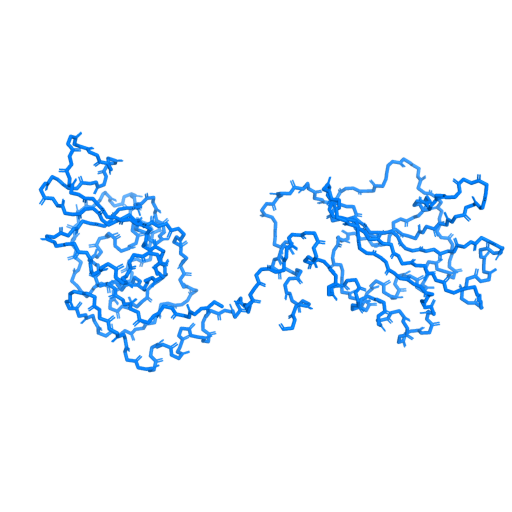0 THR A CA 1
ATOM 1727 C C . THR A 1 230 ? -10.074 -5.904 19.695 1.00 96.25 230 THR A C 1
ATOM 1729 O O . THR A 1 230 ? -9.979 -5.812 20.925 1.00 96.25 230 THR A O 1
ATOM 1732 N N . PRO A 1 231 ? -11.163 -5.448 19.042 1.00 97.56 231 PRO A N 1
ATOM 1733 C CA . PRO A 1 231 ? -12.290 -4.814 19.727 1.00 97.56 231 PRO A CA 1
ATOM 1734 C C . PRO A 1 231 ? -12.837 -5.633 20.899 1.00 97.56 231 PRO A C 1
ATOM 1736 O O . PRO A 1 231 ? -13.211 -5.079 21.929 1.00 97.56 231 PRO A O 1
ATOM 1739 N N . GLN A 1 232 ? -12.836 -6.962 20.761 1.00 95.94 232 GLN A N 1
ATOM 1740 C CA . GLN A 1 232 ? -13.261 -7.877 21.814 1.00 95.94 232 GLN A CA 1
ATOM 1741 C C . GLN A 1 232 ? -12.309 -7.853 23.017 1.00 95.94 232 GLN A C 1
ATOM 1743 O O . GLN A 1 232 ? -12.769 -7.731 24.150 1.00 95.94 232 GLN A O 1
ATOM 1748 N N . THR A 1 233 ? -10.996 -7.926 22.774 1.00 95.88 233 THR A N 1
ATOM 1749 C CA . THR A 1 233 ? -9.969 -7.847 23.825 1.00 95.88 233 THR A CA 1
ATOM 1750 C C . THR A 1 233 ? -10.082 -6.539 24.601 1.00 95.88 233 THR A C 1
ATOM 1752 O O . THR A 1 233 ? -10.110 -6.550 25.828 1.00 95.88 233 THR A O 1
ATOM 1755 N N . LEU A 1 234 ? -10.210 -5.409 23.904 1.00 97.25 234 LEU A N 1
ATOM 1756 C CA . LEU A 1 234 ? -10.339 -4.108 24.556 1.00 97.25 234 LEU A CA 1
ATOM 1757 C C . LEU A 1 234 ? -11.631 -3.983 25.369 1.00 97.25 234 LEU A C 1
ATOM 1759 O O . LEU A 1 234 ? -11.622 -3.439 26.472 1.00 97.25 234 LEU A O 1
ATOM 1763 N N . ALA A 1 235 ? -12.747 -4.497 24.856 1.00 96.31 235 ALA A N 1
ATOM 1764 C CA . ALA A 1 235 ? -14.008 -4.469 25.583 1.00 96.31 235 ALA A CA 1
ATOM 1765 C C . ALA A 1 235 ? -13.976 -5.362 26.842 1.00 96.31 235 ALA A C 1
ATOM 1767 O O . ALA A 1 235 ? -14.581 -5.021 27.861 1.00 96.31 235 ALA A O 1
ATOM 1768 N N . GLU A 1 236 ? -13.234 -6.473 26.815 1.00 95.25 236 GLU A N 1
ATOM 1769 C CA . GLU A 1 236 ? -12.952 -7.298 27.996 1.00 95.25 236 GLU A CA 1
ATOM 1770 C C . GLU A 1 236 ? -12.081 -6.568 29.021 1.00 95.25 236 GLU A C 1
ATOM 1772 O O . GLU A 1 236 ? -12.458 -6.522 30.194 1.00 95.25 236 GLU A O 1
ATOM 1777 N N . LEU A 1 237 ? -10.983 -5.946 28.576 1.00 95.25 237 LEU A N 1
ATOM 1778 C CA . LEU A 1 237 ? -10.105 -5.127 29.421 1.00 95.25 237 LEU A CA 1
ATOM 1779 C C . LEU A 1 237 ? -10.863 -3.961 30.061 1.00 95.25 237 LEU A C 1
ATOM 1781 O O . LEU A 1 237 ? -10.711 -3.699 31.250 1.00 95.25 237 LEU A O 1
ATOM 1785 N N . THR A 1 238 ? -11.735 -3.301 29.298 1.00 94.94 238 THR A N 1
ATOM 1786 C CA . THR A 1 238 ? -12.565 -2.196 29.795 1.00 94.94 238 THR A CA 1
ATOM 1787 C C . THR A 1 238 ? -13.505 -2.671 30.899 1.00 94.94 238 THR A C 1
ATOM 1789 O O . THR A 1 238 ? -13.593 -2.048 31.953 1.00 94.94 238 THR A O 1
ATOM 1792 N N . ARG A 1 239 ? -14.195 -3.800 30.696 1.00 92.50 239 ARG A N 1
ATOM 1793 C CA . ARG A 1 239 ? -15.110 -4.363 31.700 1.00 92.50 239 ARG A CA 1
ATOM 1794 C C . ARG A 1 239 ? -14.381 -4.749 32.987 1.00 92.50 239 ARG A C 1
ATOM 1796 O O . ARG A 1 239 ? -14.913 -4.539 34.079 1.00 92.50 239 ARG A O 1
ATOM 1803 N N . ASP A 1 240 ? -13.188 -5.324 32.853 1.00 91.88 240 ASP A N 1
ATOM 1804 C CA . ASP A 1 240 ? -12.342 -5.651 33.997 1.00 91.88 240 ASP A CA 1
ATOM 1805 C C . ASP A 1 240 ? -11.918 -4.382 34.741 1.00 91.88 240 ASP A C 1
ATOM 1807 O O . ASP A 1 240 ? -12.186 -4.273 35.934 1.00 91.88 240 ASP A O 1
ATOM 1811 N N . ALA A 1 241 ? -11.389 -3.378 34.035 1.00 90.69 241 ALA A N 1
ATOM 1812 C CA . ALA A 1 241 ? -10.977 -2.104 34.623 1.00 90.69 241 ALA A CA 1
ATOM 1813 C C . ALA A 1 241 ? -12.126 -1.398 35.357 1.00 90.69 241 ALA A C 1
ATOM 1815 O O . ALA A 1 241 ? -11.938 -0.911 36.473 1.00 90.69 241 ALA A O 1
ATOM 1816 N N . LEU A 1 242 ? -13.334 -1.421 34.781 1.00 89.38 242 LEU A N 1
ATOM 1817 C CA . LEU A 1 242 ? -14.534 -0.867 35.407 1.00 89.38 242 LEU A CA 1
ATOM 1818 C C . LEU A 1 242 ? -14.879 -1.542 36.747 1.00 89.38 242 LEU A C 1
ATOM 1820 O O . LEU A 1 242 ? -15.440 -0.914 37.647 1.00 89.38 242 LEU A O 1
ATOM 1824 N N . THR A 1 243 ? -14.518 -2.818 36.888 1.00 86.69 243 THR A N 1
ATOM 1825 C CA . THR A 1 243 ? -14.757 -3.621 38.092 1.00 86.69 243 THR A CA 1
ATOM 1826 C C . THR A 1 243 ? -13.618 -3.485 39.103 1.00 86.69 243 THR A C 1
ATOM 1828 O O . THR A 1 243 ? -13.866 -3.356 40.303 1.00 86.69 243 THR A O 1
ATOM 1831 N N . THR A 1 244 ? -12.370 -3.526 38.637 1.00 86.56 244 THR A N 1
ATOM 1832 C CA . THR A 1 244 ? -11.168 -3.611 39.478 1.00 86.56 244 THR A CA 1
ATOM 1833 C C . THR A 1 244 ? -10.652 -2.255 39.937 1.00 86.56 244 THR A C 1
ATOM 1835 O O . THR A 1 244 ? -10.010 -2.192 40.984 1.00 86.56 244 THR A O 1
ATOM 1838 N N . ARG A 1 245 ? -10.967 -1.178 39.205 1.00 82.62 245 ARG A N 1
ATOM 1839 C CA . ARG A 1 245 ? -10.424 0.175 39.391 1.00 82.62 245 ARG A CA 1
ATOM 1840 C C . ARG A 1 245 ? -8.897 0.179 39.443 1.00 82.62 245 ARG A C 1
ATOM 1842 O O . ARG A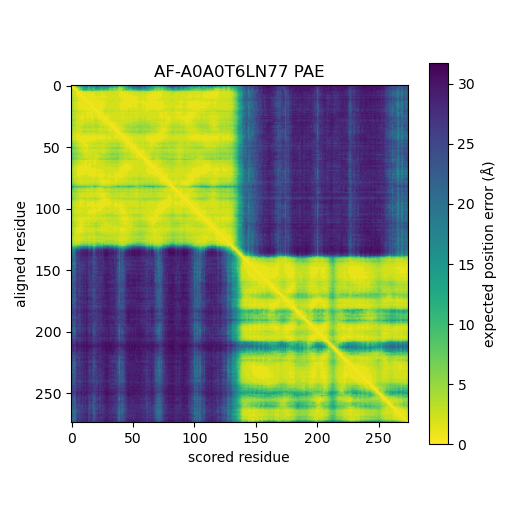 1 245 ? -8.316 0.248 40.531 1.00 82.62 245 ARG A O 1
ATOM 1849 N N . PRO A 1 246 ? -8.237 0.108 38.282 1.00 83.56 2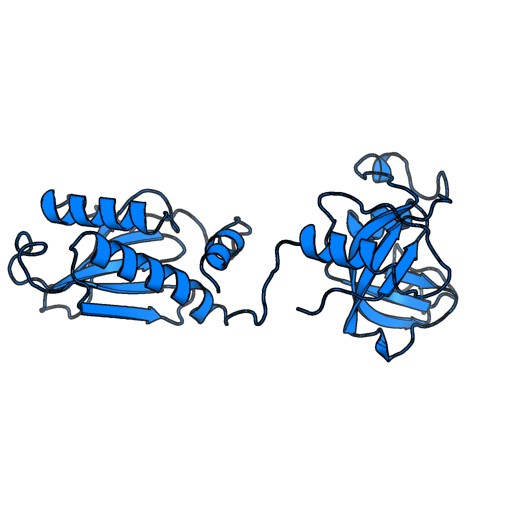46 PRO A N 1
ATOM 1850 C CA . PRO A 1 246 ? -6.787 0.121 38.235 1.00 83.56 246 PRO A CA 1
ATOM 1851 C C . PRO A 1 246 ? -6.219 1.373 38.912 1.00 83.56 246 PRO A C 1
ATOM 1853 O O . PRO A 1 246 ? -6.845 2.437 38.946 1.00 83.56 246 PRO A O 1
ATOM 1856 N N . ALA A 1 247 ? -5.025 1.220 39.482 1.00 78.81 247 ALA A N 1
ATOM 1857 C CA . ALA A 1 247 ? -4.322 2.328 40.105 1.00 78.81 247 ALA A CA 1
ATOM 1858 C C . ALA A 1 247 ? -3.990 3.404 39.054 1.00 78.81 247 ALA A C 1
ATOM 1860 O O . ALA A 1 247 ? -3.652 3.045 37.924 1.00 78.81 247 ALA A O 1
ATOM 1861 N N . PRO A 1 248 ? -4.026 4.695 39.428 1.00 78.81 248 PRO A N 1
ATOM 1862 C CA . PRO A 1 248 ? -3.658 5.769 38.521 1.00 78.81 248 PRO A CA 1
ATOM 1863 C C . PRO A 1 248 ? -2.245 5.609 37.946 1.00 78.81 248 PRO A C 1
ATOM 1865 O O . PRO A 1 248 ? -1.320 5.175 38.647 1.00 78.81 248 PRO A O 1
ATOM 1868 N N . LEU A 1 249 ? -2.064 6.027 36.695 1.00 76.31 249 LEU A N 1
ATOM 1869 C CA . LEU A 1 249 ? -0.759 6.153 36.059 1.00 76.31 249 LEU A CA 1
ATOM 1870 C C . LEU A 1 249 ? 0.151 7.052 36.901 1.00 76.31 249 LEU A C 1
ATOM 1872 O O . LEU A 1 249 ? -0.219 8.148 37.321 1.00 76.31 249 LEU A O 1
ATOM 1876 N N . HIS A 1 250 ? 1.378 6.588 37.126 1.00 65.81 250 HIS A N 1
ATOM 1877 C CA . HIS A 1 250 ? 2.434 7.373 37.759 1.00 65.81 250 HIS A CA 1
ATOM 1878 C C . HIS A 1 250 ? 3.410 7.846 36.676 1.00 65.81 250 HIS A C 1
ATOM 1880 O O . HIS A 1 250 ? 4.490 7.281 36.519 1.00 65.81 250 HIS A O 1
ATOM 1886 N N . GLY A 1 251 ? 3.027 8.861 35.897 1.00 67.50 251 GLY A N 1
ATOM 1887 C CA . GLY A 1 251 ? 3.863 9.402 34.822 1.00 67.50 251 GLY A CA 1
ATOM 1888 C C . GLY A 1 251 ? 3.092 9.670 33.534 1.00 67.50 251 GLY A C 1
ATOM 1889 O O . GLY A 1 251 ? 1.893 9.930 33.568 1.00 67.50 251 GLY A O 1
ATOM 1890 N N . ARG A 1 252 ? 3.797 9.652 32.396 1.00 68.06 252 ARG A N 1
ATOM 1891 C CA . ARG A 1 252 ? 3.159 9.757 31.077 1.00 68.06 252 ARG A CA 1
ATOM 1892 C C . ARG A 1 252 ? 2.469 8.444 30.717 1.00 68.06 252 ARG A C 1
ATOM 1894 O O . ARG A 1 252 ? 2.952 7.378 31.088 1.00 68.06 252 ARG A O 1
ATOM 1901 N N . TRP A 1 253 ? 1.390 8.572 29.953 1.00 74.19 253 TRP A N 1
ATOM 1902 C CA . TRP A 1 253 ? 0.778 7.483 29.200 1.00 74.19 253 TRP A CA 1
ATOM 1903 C C . TRP A 1 253 ? 1.861 6.728 28.418 1.00 74.19 253 TRP A C 1
ATOM 1905 O O . TRP A 1 253 ? 2.746 7.368 27.840 1.00 74.19 253 TRP A O 1
ATOM 1915 N N . ALA A 1 254 ? 1.830 5.393 28.467 1.00 78.25 254 ALA A N 1
ATOM 1916 C CA . ALA A 1 254 ? 2.769 4.539 27.751 1.00 78.25 254 ALA A CA 1
ATOM 1917 C C . ALA A 1 254 ? 2.878 4.928 26.267 1.00 78.25 254 ALA A C 1
ATOM 1919 O O . ALA A 1 254 ? 1.924 5.414 25.674 1.00 78.25 254 ALA A O 1
ATOM 1920 N N . THR A 1 255 ? 4.044 4.712 25.663 1.00 84.12 255 THR A N 1
ATOM 1921 C CA . THR A 1 255 ? 4.269 4.900 24.223 1.00 84.12 255 THR A CA 1
ATOM 1922 C C . THR A 1 255 ? 4.790 3.585 23.668 1.00 84.12 255 THR A C 1
ATOM 1924 O O . THR A 1 255 ? 5.806 3.073 24.142 1.00 84.12 255 THR A O 1
ATOM 1927 N N . TYR A 1 256 ? 4.075 3.027 22.699 1.00 85.69 256 TYR A N 1
ATOM 1928 C CA . TYR A 1 256 ? 4.369 1.731 22.088 1.00 85.69 256 TYR A CA 1
ATOM 1929 C C . TYR A 1 256 ? 4.918 1.863 20.664 1.00 85.69 256 TYR A C 1
ATOM 1931 O O . TYR A 1 256 ? 5.584 0.942 20.193 1.00 85.69 256 TYR A O 1
ATOM 1939 N N . ARG A 1 257 ? 4.648 2.988 19.993 1.00 88.19 257 ARG A N 1
ATOM 1940 C CA . ARG A 1 257 ? 5.155 3.335 18.657 1.00 88.19 257 ARG A CA 1
ATOM 1941 C C . ARG A 1 257 ? 5.311 4.844 18.501 1.00 88.19 257 ARG A C 1
ATOM 1943 O O . ARG A 1 257 ? 4.649 5.581 19.232 1.00 88.19 257 ARG A O 1
ATOM 1950 N N . ASP A 1 258 ? 6.117 5.266 17.528 1.00 84.62 258 ASP A N 1
ATOM 1951 C CA . ASP A 1 258 ? 6.227 6.667 17.122 1.00 84.62 258 ASP A CA 1
ATOM 1952 C C . ASP A 1 258 ? 5.358 6.936 15.878 1.00 84.62 258 ASP A C 1
ATOM 1954 O O . ASP A 1 258 ? 5.238 6.115 14.960 1.00 84.62 258 ASP A O 1
ATOM 1958 N N . PHE A 1 259 ? 4.737 8.114 15.822 1.00 77.75 259 PHE A N 1
ATOM 1959 C CA . PHE A 1 259 ? 3.976 8.547 14.656 1.00 77.75 259 PHE A CA 1
ATOM 1960 C C . PHE A 1 259 ? 4.824 8.511 13.373 1.00 77.75 259 PHE A C 1
ATOM 1962 O O . PHE A 1 259 ? 5.883 9.133 13.268 1.00 77.75 259 PHE A O 1
ATOM 1969 N N . GLY A 1 260 ? 4.307 7.814 12.357 1.00 71.50 260 GLY A N 1
ATOM 1970 C CA . GLY A 1 260 ? 4.964 7.651 11.059 1.00 71.50 260 GLY A CA 1
ATOM 1971 C C . GLY A 1 260 ? 5.922 6.462 10.975 1.00 71.50 260 GLY A C 1
ATOM 1972 O O . GLY A 1 260 ? 6.541 6.274 9.922 1.00 71.50 260 GLY A O 1
ATOM 1973 N N . ASP A 1 261 ? 6.025 5.649 12.030 1.00 72.44 261 ASP A N 1
ATOM 1974 C CA . ASP A 1 261 ? 6.761 4.393 11.978 1.00 72.44 261 ASP A CA 1
ATOM 1975 C C . ASP A 1 261 ? 6.232 3.482 10.865 1.00 72.44 261 ASP A C 1
ATOM 1977 O O . ASP A 1 261 ? 5.028 3.353 10.632 1.00 72.44 261 ASP A O 1
ATOM 1981 N N . ASN A 1 262 ? 7.158 2.808 10.177 1.00 71.94 262 ASN A N 1
ATOM 1982 C CA . ASN A 1 262 ? 6.830 1.730 9.245 1.00 71.94 262 ASN A CA 1
ATOM 1983 C C . ASN A 1 262 ? 6.623 0.420 10.018 1.00 71.94 262 ASN A C 1
ATOM 1985 O O . ASN A 1 262 ? 7.317 -0.577 9.799 1.00 71.94 262 ASN A O 1
ATOM 1989 N N . ASP A 1 263 ? 5.703 0.462 10.973 1.00 73.75 263 ASP A N 1
ATOM 1990 C CA . ASP A 1 263 ? 5.137 -0.696 11.632 1.00 73.75 263 ASP A CA 1
ATOM 1991 C C . ASP A 1 263 ? 3.828 -1.062 10.928 1.00 73.75 263 ASP A C 1
ATOM 1993 O O . ASP A 1 263 ? 3.174 -0.238 10.295 1.00 73.75 263 ASP A O 1
ATOM 1997 N N . ASN A 1 264 ? 3.427 -2.326 10.977 1.00 78.69 264 ASN A N 1
ATOM 1998 C CA . ASN A 1 264 ? 2.230 -2.830 10.291 1.00 78.69 264 ASN A CA 1
ATOM 1999 C C . ASN A 1 264 ? 0.898 -2.217 10.795 1.00 78.69 264 ASN A C 1
ATOM 2001 O O . ASN A 1 264 ? -0.165 -2.789 10.562 1.00 78.69 264 ASN A O 1
ATOM 2005 N N . PHE A 1 265 ? 0.937 -1.097 11.516 1.00 85.69 265 PHE A N 1
ATOM 2006 C CA . PHE A 1 265 ? -0.198 -0.394 12.085 1.00 85.69 265 PHE A CA 1
ATOM 2007 C C . PHE A 1 265 ? -1.252 -0.049 11.033 1.00 85.69 265 PHE A C 1
ATOM 2009 O O . PHE A 1 265 ? -2.421 -0.381 11.223 1.00 85.69 265 PHE A O 1
ATOM 2016 N N . GLU A 1 266 ? -0.854 0.550 9.905 1.00 84.50 266 GLU A N 1
ATOM 2017 C CA . GLU A 1 266 ? -1.805 0.911 8.843 1.00 84.50 266 GLU A CA 1
ATOM 2018 C C . GLU A 1 266 ? -2.486 -0.336 8.262 1.00 84.50 266 GLU A C 1
ATOM 2020 O O . GLU A 1 266 ? -3.708 -0.368 8.118 1.00 84.50 266 GLU A O 1
ATOM 2025 N N . ASP A 1 267 ? -1.731 -1.414 8.028 1.00 81.88 267 ASP A N 1
ATOM 2026 C CA . ASP A 1 267 ? -2.288 -2.685 7.551 1.00 81.88 267 ASP A CA 1
ATOM 2027 C C . ASP A 1 267 ? -3.296 -3.262 8.561 1.00 81.88 267 ASP A C 1
ATOM 2029 O O . ASP A 1 267 ? -4.395 -3.690 8.195 1.00 81.88 267 ASP A O 1
ATOM 2033 N N . ARG A 1 268 ? -2.973 -3.218 9.859 1.00 87.94 268 ARG A N 1
ATOM 2034 C CA . ARG A 1 268 ? -3.883 -3.655 10.929 1.00 87.94 268 ARG A CA 1
ATOM 2035 C C . ARG A 1 268 ? -5.151 -2.798 10.979 1.00 87.94 268 ARG A C 1
ATOM 2037 O O . ARG A 1 268 ? -6.235 -3.343 11.177 1.00 87.94 268 ARG A O 1
ATOM 2044 N N . LEU A 1 269 ? -5.041 -1.489 10.761 1.00 88.31 269 LEU A N 1
ATOM 2045 C CA . LEU A 1 269 ? -6.170 -0.558 10.771 1.00 88.31 269 LEU A CA 1
ATOM 2046 C C . LEU A 1 269 ? -7.118 -0.785 9.587 1.00 88.31 269 LEU A C 1
ATOM 2048 O O . LEU A 1 269 ? -8.338 -0.771 9.762 1.00 88.31 269 LEU A O 1
ATOM 2052 N N . THR A 1 270 ? -6.572 -1.088 8.404 1.00 83.69 270 THR A N 1
ATOM 2053 C CA . THR A 1 270 ? -7.376 -1.378 7.202 1.00 83.69 270 THR A CA 1
ATOM 2054 C C . THR A 1 270 ? -8.242 -2.630 7.329 1.00 83.69 270 THR A C 1
ATOM 2056 O O . THR A 1 270 ? -9.236 -2.750 6.621 1.00 83.69 270 THR A O 1
ATOM 2059 N N . THR A 1 271 ? -7.947 -3.529 8.276 1.00 87.06 271 THR A N 1
ATOM 2060 C CA . THR A 1 271 ? -8.786 -4.713 8.555 1.00 87.06 271 THR A CA 1
ATOM 2061 C C . THR A 1 271 ? -10.208 -4.336 8.997 1.00 87.06 271 THR A C 1
ATOM 2063 O O . THR A 1 271 ? -11.121 -5.154 8.908 1.00 87.06 271 THR A O 1
ATOM 2066 N N . TYR A 1 272 ? -10.410 -3.102 9.467 1.00 85.94 272 TYR A N 1
ATOM 2067 C CA . TYR A 1 272 ? -11.707 -2.599 9.919 1.00 85.94 272 TYR A CA 1
ATOM 2068 C C . TYR A 1 272 ? -12.438 -1.757 8.865 1.00 85.94 272 TYR A C 1
ATOM 2070 O O . TYR A 1 272 ? -13.526 -1.263 9.150 1.00 85.94 272 TYR A O 1
ATOM 2078 N N . HIS A 1 273 ? -11.849 -1.549 7.685 1.00 79.50 273 HIS A N 1
ATOM 2079 C CA . HIS A 1 273 ? -12.466 -0.796 6.590 1.00 79.50 273 HIS A CA 1
ATOM 2080 C C . HIS A 1 273 ? -13.312 -1.760 5.742 1.00 79.50 273 HIS A C 1
ATOM 2082 O O . HIS A 1 273 ? -12.850 -2.856 5.429 1.00 79.50 273 HIS A O 1
ATOM 2088 N N . ASP A 1 274 ? -14.546 -1.364 5.408 1.00 61.16 274 ASP A N 1
ATOM 2089 C CA . ASP A 1 274 ? -15.491 -2.165 4.602 1.00 61.16 274 ASP A CA 1
ATOM 2090 C C . ASP A 1 274 ? -15.127 -2.219 3.100 1.00 61.16 274 ASP A C 1
ATOM 2092 O O . ASP A 1 274 ? -14.649 -1.201 2.538 1.00 61.16 274 ASP A O 1
#

Nearest PDB structures (foldseek):
  8yfj-assembly1_A  TM=8.219E-01  e=1.134E-07  Homo sapiens
  5y7d-assembly1_A-2  TM=7.697E-01  e=1.200E-06  Homo sapiens
  6kit-assembly1_A  TM=8.133E-01  e=7.470E-06  Mus musculus
  6y2p-assembly1_A  TM=3.837E-01  e=1.260E-01  Escherichia coli K-12
  8tyz-assembly1_C-2  TM=3.424E-01  e=2.267E+00  Ensifer aridi

Organism: Wenjunlia vitaminophila (NCBI:txid76728)

pLDDT: mean 87.46, std 12.47, range [38.97, 98.62]

Secondary structure (DSSP, 8-state):
-PPP--EEEE-TTHHHHHHTSS--EEEESSPPPGGGTTSEEEEEE-SS--TTSS-HHHHTTS----SEEEEEEEEEEEEE--TTTTTTTPPTTSEEEEEEEEEEEEEEEE----SSEEPPPHHHHHHHHHHS----SS---GGGTTHHHHHHHHHHHHHTT--EEEEEEE--SS-EEEEEEPSSTTTGGGTTSEEEEEEETTTEEEEEEE-TTT-SEEEEEE-SS-SS--HHHHHHHHHHHHHH-PPPPSSSPP--S-TT--STHHHHHHTT--

Solvent-accessible surface area (backbone atoms only — not comparable to full-atom values): 15567 Å² total; per-residue (Å²): 94,86,75,56,68,36,31,39,53,31,40,32,62,55,36,46,31,35,41,77,47,86,45,42,51,48,73,29,95,58,78,77,62,74,89,48,51,75,32,53,32,31,37,24,19,25,79,63,60,46,86,79,76,59,61,66,84,71,52,70,84,48,89,81,66,58,30,18,38,45,23,35,31,32,30,68,45,74,49,69,54,53,95,73,48,63,66,96,65,50,48,83,86,20,24,38,34,33,42,42,76,52,39,60,45,94,65,64,48,79,44,89,72,57,78,66,78,38,66,68,57,70,69,58,53,51,50,49,59,68,67,39,78,78,68,68,60,70,83,58,53,79,56,54,45,54,48,46,46,55,52,45,30,55,52,34,22,44,75,72,70,44,54,68,66,49,72,50,71,41,83,44,92,64,43,34,36,41,37,39,39,44,89,45,85,67,39,51,75,58,59,92,44,51,43,31,37,40,37,30,66,32,43,9,35,21,43,19,38,26,58,84,88,71,78,48,72,44,76,33,29,74,49,79,91,47,56,78,60,56,35,62,58,48,31,51,47,49,55,48,41,45,70,68,59,68,69,66,60,90,72,78,80,60,73,82,51,64,86,86,56,95,56,69,56,64,65,61,43,54,74,46,58,130

Radius of gyration: 26.03 Å; Cα contacts (8 Å, |Δi|>4): 536; chains: 1; bounding box: 52×39×70 Å

Foldseek 3Di:
DDQAQKEDEDAPPVLQCCQVNDQQKDWALDDADPVLAQGKYFYAYAQHHDPPPDDCVVCVPTPNDYQFGFWMWHQHDKDADDDCPSPPRDDHRTIIGGTHDRHTQPDTGHHHDDPDMDGGDVVSSVVVVVSDPDPDDDPPPQQCLQVLLVVQLQVLLVVVVFAWPDKDWDSDVQTKIKTWTDPDPLQVVVPPWTWIWIATLFQAIAIWTDPVVVNDTDGFGDQDQHRRDHSNSSSVSSSVCSVVVDGGDPDDRDTNDDGPDPDCSSVSSCVSPD

Mean predicted aligned error: 15.35 Å

Sequence (274 aa):
MDLPSRALSIRQPWADAIVYGEKRVENRGWAPPSTAIGAPLLVHASQHPIPGALPATMTAAWPGTLGAIIGTVQLTGVHRATGGCCAPWGEPDAWHWELTQPRPLPDPIPCPGRLRLWTPPPQVLQQLAHATPTASAASVPYHDAHTPYIRAVAKALAALGVAVHDWDTMPDDPRTAHITLDTGPATAAYGDADVGLLWSEESGWAIAWDTRESGRYEALADLGDDVLPTPQTLAELTRDALTTRPAPLHGRWATYRDFGDNDNFEDRLTTYHD

InterPro domains:
  IPR015947 PUA-like superfamily [SSF88697] (5-121)
  IPR046259 Domain of unknown function DUF6292 [PF19809] (149-239)